Protein AF-A0A1Q3WXH6-F1 (afdb_monomer)

Radius of gyration: 23.11 Å; Cα contacts (8 Å, |Δi|>4): 604; chains: 1; bounding box: 80×74×43 Å

pLDDT: mean 87.56, std 15.82, range [33.16, 98.81]

Sequence (239 aa):
MRSYFTAIAFLLIPLFCQAQYIWHELPNAPHSHRHDDMFFLNPQKGWVTNPYYNYQNPNQFGQVWTTNDGGTTWTKIFDSSTTFIRCVGFTDTQHGWFGNLEGLPYTPDTNFLYETADGGHTWSPVTHYTGFKPSGICGISVVTDSVVYAYGRYDGPACFMKTTDQGNSWVSTDMNSYAHGLVDGWFFSKDTGIVVGNVGSPSKTLILSTYDGGDSWQVRHTGNVNYEGAGRSLSLPEM

Secondary structure (DSSP, 8-state):
-------------------PPPP---TTPPP-S---EEEESSSS-EEEEE---TTS-TT--EEEEEESSTTSS-EEEEEESS--EEEEEESSSS-EEEEEBTT-TT-----SEEEESSSSSS-EE---EEE---SB--EEEE-SSS-EEEE--TTS--EEEEESSTTSSEEEEE-TTT-SEEEEEEESSSS-EEEEEEETTTTEEEEEEESSTTSS-EEEEE-SSTT--------PPP-

Foldseek 3Di:
DDDDDDDDDDDDDDDDDDPDDDDDDLPAADDAPDWQEKDAPDQQWIKIWHFADPPPDQPGWTWIWIGRGNSNHIDTLDTGSQWGWAYKDAQDQFKIKTATAAPDVSRPDQAGMWMGRGNRNDIDGQDAEDDDDARHWNYKEDAHQFWIKTWGAQQDDTKIKITRGNSPHIYIDRPNVPANGWHEWYAPHQWWIKTWYWHDVLTWIWIWITRGNPPDIDTPDTGPDGPDGDYDDDDDPDD

Nearest PDB structures (foldseek):
  2ydt-assembly1_A  TM=5.384E-01  e=5.499E-04  Fusarium graminearum
  7nyq-assembly1_A  TM=7.383E-01  e=1.403E-02  Drosophila melanogaster
  3zw0-assembly1_A  TM=5.334E-01  e=1.393E+00  Burkholderia ambifaria AMMD
  7p2i-assembly1_A  TM=4.895E-01  e=3.213E+00  Ralstonia solanacearum
  7pr5-assembly1_C  TM=4.917E-01  e=4.632E+00  Ralstonia solanacearum

Mean predicted aligned error: 7.77 Å

Solvent-accessible surface area (backbone atoms only — not comparable to full-atom values): 13213 Å² total; per-residue (Å²): 137,87,85,82,85,84,83,82,80,84,83,84,77,84,83,81,82,78,85,73,87,78,90,72,86,58,92,48,54,82,91,60,99,52,70,60,30,70,36,65,82,47,85,32,37,34,37,40,28,24,38,39,62,68,88,85,42,96,86,46,37,12,30,35,31,37,21,74,60,55,48,64,47,66,45,78,50,43,80,32,79,35,39,33,38,30,22,47,38,51,57,54,81,32,36,35,36,36,19,15,41,30,82,45,83,81,21,82,36,72,56,25,38,34,33,23,76,66,50,37,74,50,76,46,70,70,77,59,61,45,77,49,84,62,55,10,21,38,24,54,38,66,66,46,70,30,34,37,38,38,20,8,21,73,85,38,65,13,26,44,34,37,24,74,58,61,65,74,39,36,45,25,42,74,32,61,92,78,21,47,6,21,28,25,57,52,58,86,46,87,29,32,32,39,40,25,23,26,33,74,87,73,35,13,21,31,33,36,36,26,76,62,53,68,80,50,79,41,85,75,46,70,52,91,48,74,73,43,81,61,73,85,75,94,68,82,77,88,126

Structure (mmCIF, N/CA/C/O backbone):
data_AF-A0A1Q3WXH6-F1
#
_entry.id   AF-A0A1Q3WXH6-F1
#
loop_
_atom_site.group_PDB
_atom_site.id
_atom_site.type_symbol
_atom_site.label_atom_id
_atom_site.label_alt_id
_atom_site.label_comp_id
_atom_site.label_asym_id
_atom_site.label_entity_id
_atom_site.label_seq_id
_atom_site.pdbx_PDB_ins_code
_atom_site.Cartn_x
_atom_site.Cartn_y
_atom_site.Cartn_z
_atom_site.occupancy
_atom_site.B_iso_or_equiv
_atom_site.auth_seq_id
_atom_site.auth_comp_id
_atom_site.auth_asym_id
_atom_site.auth_atom_id
_atom_site.pdbx_PDB_model_num
ATOM 1 N N . MET A 1 1 ? -62.124 59.000 -18.436 1.00 42.31 1 MET A N 1
ATOM 2 C CA . MET A 1 1 ? -61.430 58.243 -17.371 1.00 42.31 1 MET A CA 1
ATOM 3 C C . MET A 1 1 ? -60.428 57.307 -18.027 1.00 42.31 1 MET A C 1
ATOM 5 O O . MET A 1 1 ? -60.854 56.410 -18.737 1.00 42.31 1 MET A O 1
ATOM 9 N N . ARG A 1 2 ? -59.120 57.556 -17.886 1.00 36.66 2 ARG A N 1
ATOM 10 C CA . ARG A 1 2 ? -58.072 56.621 -18.330 1.00 36.66 2 ARG A CA 1
ATOM 11 C C . ARG A 1 2 ? -57.580 55.858 -17.101 1.00 36.66 2 ARG A C 1
ATOM 13 O O . ARG A 1 2 ? -57.127 56.485 -16.151 1.00 36.66 2 ARG A O 1
ATOM 20 N N . SER A 1 3 ? -57.752 54.541 -17.116 1.00 43.62 3 SER A N 1
ATOM 21 C CA . SER A 1 3 ? -57.253 53.609 -16.103 1.00 43.62 3 SER A CA 1
ATOM 22 C C . SER A 1 3 ? -55.844 53.169 -16.505 1.00 43.62 3 SER A C 1
ATOM 24 O O . SER A 1 3 ? -55.632 52.800 -17.660 1.00 43.62 3 SER A O 1
ATOM 26 N N . TYR A 1 4 ? -54.893 53.237 -15.574 1.00 45.94 4 TYR A N 1
ATOM 27 C CA . TYR A 1 4 ? -53.569 52.636 -15.717 1.00 45.94 4 TYR A CA 1
ATOM 28 C C . TYR A 1 4 ? -53.512 51.399 -14.819 1.00 45.94 4 TYR A C 1
ATOM 30 O O . TYR A 1 4 ? -53.765 51.494 -13.620 1.00 45.94 4 TYR A O 1
ATOM 38 N N . PHE A 1 5 ? -53.200 50.248 -15.411 1.00 48.22 5 PHE A N 1
ATOM 39 C CA . PHE A 1 5 ? -52.882 49.018 -14.691 1.00 48.22 5 PHE A CA 1
ATOM 40 C C . PHE A 1 5 ? -51.378 48.983 -14.421 1.00 48.22 5 PHE A C 1
ATOM 42 O O . PHE A 1 5 ? -50.580 48.974 -15.358 1.00 48.22 5 PHE A O 1
ATOM 49 N N . THR A 1 6 ? -50.989 48.945 -13.150 1.00 50.44 6 THR A N 1
ATOM 50 C CA . THR A 1 6 ? -49.599 48.725 -12.739 1.00 50.44 6 THR A CA 1
ATOM 51 C C . THR A 1 6 ? -49.394 47.226 -12.538 1.00 50.44 6 THR A C 1
ATOM 53 O O . THR A 1 6 ? -49.950 46.644 -11.609 1.00 50.44 6 THR A O 1
ATOM 56 N N . ALA A 1 7 ? -48.627 46.583 -13.416 1.00 50.25 7 ALA A N 1
ATOM 57 C CA . ALA A 1 7 ? -48.203 45.199 -13.227 1.00 50.25 7 ALA A CA 1
ATOM 58 C C . ALA A 1 7 ? -46.973 45.167 -12.305 1.00 50.25 7 ALA A C 1
ATOM 60 O O . ALA A 1 7 ? -45.962 45.803 -12.600 1.00 50.25 7 ALA A O 1
ATOM 61 N N . ILE A 1 8 ? -47.060 44.439 -11.191 1.00 53.16 8 ILE A N 1
ATOM 62 C CA . ILE A 1 8 ? -45.927 44.182 -10.294 1.00 53.16 8 ILE A CA 1
ATOM 63 C C . ILE A 1 8 ? -45.279 42.871 -10.739 1.00 53.16 8 ILE A C 1
ATOM 65 O O . ILE A 1 8 ? -45.893 41.809 -10.652 1.00 53.16 8 ILE A O 1
ATOM 69 N N . ALA A 1 9 ? -44.044 42.947 -11.233 1.00 52.59 9 ALA A N 1
ATOM 70 C CA . ALA A 1 9 ? -43.231 41.777 -11.536 1.00 52.59 9 ALA A CA 1
ATOM 71 C C . ALA A 1 9 ? -42.499 41.318 -10.264 1.00 52.59 9 ALA A C 1
ATOM 73 O O . ALA A 1 9 ? -41.720 42.077 -9.689 1.00 52.59 9 ALA A O 1
ATOM 74 N N . PHE A 1 10 ? -42.739 40.080 -9.829 1.00 52.47 10 PHE A N 1
ATOM 75 C CA . PHE A 1 10 ? -41.955 39.444 -8.770 1.00 52.47 10 PHE A CA 1
ATOM 76 C C . PHE A 1 10 ? -40.680 38.843 -9.369 1.00 52.47 10 PHE A C 1
ATOM 78 O O . PHE A 1 10 ? -40.735 37.911 -10.169 1.00 52.47 10 PHE A O 1
ATOM 85 N N . LEU A 1 11 ? -39.529 39.386 -8.975 1.00 50.91 11 LEU A N 1
ATOM 86 C CA . LEU A 1 11 ? -38.212 38.832 -9.276 1.00 50.91 11 LEU A CA 1
ATOM 87 C C . LEU A 1 11 ? -37.918 37.695 -8.285 1.00 50.91 11 LEU A C 1
ATOM 89 O O . LEU A 1 11 ? -37.695 37.940 -7.101 1.00 50.91 11 LEU A O 1
ATOM 93 N N . LEU A 1 12 ? -37.934 36.451 -8.766 1.00 57.75 12 LEU A N 1
ATOM 94 C CA . LEU A 1 12 ? -37.432 35.292 -8.026 1.00 57.75 12 LEU A CA 1
ATOM 95 C C . LEU A 1 12 ? -35.903 35.269 -8.133 1.00 57.75 12 LEU A C 1
ATOM 97 O O . LEU A 1 12 ? -35.361 35.036 -9.212 1.00 57.75 12 LEU A O 1
ATOM 101 N N . ILE A 1 13 ? -35.214 35.519 -7.020 1.00 61.34 13 ILE A N 1
ATOM 102 C CA . ILE A 1 13 ? -33.762 35.339 -6.914 1.00 61.34 13 ILE A CA 1
ATOM 103 C C . ILE A 1 13 ? -33.517 33.892 -6.462 1.00 61.34 13 ILE A C 1
ATOM 105 O O . ILE A 1 13 ? -33.945 33.537 -5.361 1.00 61.34 13 ILE A O 1
ATOM 109 N N . PRO A 1 14 ? -32.858 33.036 -7.263 1.00 60.12 14 PRO A N 1
ATOM 110 C CA . PRO A 1 14 ? -32.483 31.705 -6.809 1.00 60.12 14 PRO A CA 1
ATOM 111 C C . PRO A 1 14 ? -31.393 31.824 -5.737 1.00 60.12 14 PRO A C 1
ATOM 113 O O . PRO A 1 14 ? -30.301 32.334 -5.991 1.00 60.12 14 PRO A O 1
ATOM 116 N N . LEU A 1 15 ? -31.696 31.362 -4.524 1.00 59.62 15 LEU A N 1
ATOM 117 C CA . LEU A 1 15 ? -30.706 31.179 -3.466 1.00 59.62 15 LEU A CA 1
ATOM 118 C C . LEU A 1 15 ? -29.891 29.924 -3.787 1.00 59.62 15 LEU A C 1
ATOM 120 O O . LEU A 1 15 ? -30.351 28.804 -3.579 1.00 59.62 15 LEU A O 1
ATOM 124 N N . PHE A 1 16 ? -28.677 30.113 -4.294 1.00 62.41 16 PHE A N 1
ATOM 125 C CA . PHE A 1 16 ? -27.688 29.044 -4.348 1.00 62.41 16 PHE A CA 1
ATOM 126 C C . PHE A 1 16 ? -27.092 28.873 -2.947 1.00 62.41 16 PHE A C 1
ATOM 128 O O . PHE A 1 16 ? -26.318 29.709 -2.487 1.00 62.41 16 PHE A O 1
ATOM 135 N N . CYS A 1 17 ? -27.473 27.804 -2.248 1.00 58.56 17 CYS A N 1
ATOM 136 C CA . CYS A 1 17 ? -26.749 27.358 -1.063 1.00 58.56 17 CYS A CA 1
ATOM 137 C C . CYS A 1 17 ? -25.520 26.576 -1.540 1.00 58.56 17 CYS A C 1
ATOM 139 O O . CYS A 1 17 ? -25.656 25.454 -2.022 1.00 58.56 17 CYS A O 1
ATOM 141 N N . GLN A 1 18 ? -24.327 27.166 -1.450 1.00 62.03 18 GLN A N 1
ATOM 142 C CA . GLN A 1 18 ? -23.097 26.379 -1.478 1.00 62.03 18 GLN A CA 1
ATOM 143 C C . GLN A 1 18 ? -22.869 25.840 -0.067 1.00 62.03 18 GLN A C 1
ATOM 145 O O . GLN A 1 18 ? -22.610 26.610 0.858 1.00 62.03 18 GLN A O 1
ATOM 150 N N . ALA A 1 19 ? -22.969 24.523 0.107 1.00 62.28 19 ALA A N 1
ATOM 151 C CA . ALA A 1 19 ? -22.454 23.878 1.304 1.00 62.28 19 ALA A CA 1
ATOM 152 C C . ALA A 1 19 ? -20.925 24.002 1.271 1.00 62.28 19 ALA A C 1
ATOM 154 O O . ALA A 1 19 ? -20.251 23.309 0.513 1.00 62.28 19 ALA A O 1
ATOM 155 N N . GLN A 1 20 ? -20.374 24.937 2.040 1.00 65.12 20 GLN A N 1
ATOM 156 C CA . GLN A 1 20 ? -18.934 25.014 2.235 1.00 65.12 20 GLN A CA 1
ATOM 157 C C . GLN A 1 20 ? -18.544 23.970 3.281 1.00 65.12 20 GLN A C 1
ATOM 159 O O . GLN A 1 20 ? -19.066 23.983 4.396 1.00 65.12 20 GLN A O 1
ATOM 164 N N . TYR A 1 21 ? -17.635 23.064 2.926 1.00 76.94 21 TYR A N 1
ATOM 165 C CA . TYR A 1 21 ? -17.076 22.118 3.884 1.00 76.94 21 TYR A CA 1
ATOM 166 C C . TYR A 1 21 ? -16.365 22.884 5.002 1.00 76.94 21 TYR A C 1
ATOM 168 O O . TYR A 1 21 ? -15.499 23.725 4.743 1.00 76.94 21 TYR A O 1
ATOM 176 N N . ILE A 1 22 ? -16.749 22.603 6.245 1.00 82.81 22 ILE A N 1
ATOM 177 C CA . ILE A 1 22 ? -16.068 23.122 7.426 1.00 82.81 22 ILE A CA 1
ATOM 178 C C . ILE A 1 22 ? -15.110 22.035 7.892 1.00 82.81 22 ILE A C 1
ATOM 180 O O . ILE A 1 22 ? -15.522 20.923 8.219 1.00 82.81 22 ILE A O 1
ATOM 184 N N . TRP A 1 23 ? -13.822 22.361 7.896 1.00 85.19 23 TRP A N 1
ATOM 185 C CA . TRP A 1 23 ? -12.807 21.493 8.469 1.00 85.19 23 TRP A CA 1
ATOM 186 C C . TRP A 1 23 ? -12.864 21.588 9.990 1.00 85.19 23 TRP A C 1
ATOM 188 O O . TRP A 1 23 ? -12.787 22.680 10.555 1.00 85.19 23 TRP A O 1
ATOM 198 N N . HIS A 1 24 ? -12.984 20.434 10.637 1.00 82.00 24 HIS A N 1
ATOM 199 C CA . HIS A 1 24 ? -12.920 20.305 12.083 1.00 82.00 24 HIS A CA 1
ATOM 200 C C . HIS A 1 24 ? -11.715 19.448 12.451 1.00 82.00 24 HIS A C 1
ATOM 202 O O . HIS A 1 24 ? -11.511 18.376 11.881 1.00 82.00 24 HIS A O 1
ATOM 208 N N . GLU A 1 25 ? -10.920 19.924 13.405 1.00 83.62 25 GLU A N 1
ATOM 209 C CA . GLU A 1 25 ? -9.902 19.094 14.037 1.00 83.62 25 GLU A CA 1
ATOM 210 C C . GLU A 1 25 ? -10.589 17.966 14.817 1.00 83.62 25 GLU A C 1
ATOM 212 O O . GLU A 1 25 ? -11.579 18.202 15.512 1.00 83.62 25 GLU A O 1
ATOM 217 N N . LEU A 1 26 ? -10.072 16.742 14.697 1.00 82.44 26 LEU A N 1
ATOM 218 C CA . LEU A 1 26 ? -10.503 15.616 15.519 1.00 82.44 26 LEU A CA 1
ATOM 219 C C . LEU A 1 26 ? -9.707 15.662 16.833 1.00 82.44 26 LEU A C 1
ATOM 221 O O . LEU A 1 26 ? -8.531 15.298 16.831 1.00 82.44 26 LEU A O 1
ATOM 225 N N . PRO A 1 27 ? -10.306 16.093 17.959 1.00 77.94 27 PRO A N 1
ATOM 226 C CA . PRO A 1 27 ? -9.554 16.460 19.163 1.00 77.94 27 PRO A CA 1
ATOM 227 C C . PRO A 1 27 ? -8.841 15.280 19.839 1.00 77.94 27 PRO A C 1
ATOM 229 O O . PRO A 1 27 ? -7.945 15.491 20.648 1.00 77.94 27 PRO A O 1
ATOM 232 N N . ASN A 1 28 ? -9.232 14.044 19.511 1.00 87.75 28 ASN A N 1
ATOM 233 C CA . ASN A 1 28 ? -8.671 12.817 20.080 1.00 87.75 28 ASN A CA 1
ATOM 234 C C . ASN A 1 28 ? -7.861 12.004 19.056 1.00 87.75 28 ASN A C 1
ATOM 236 O O . ASN A 1 28 ? -7.676 10.800 19.248 1.00 87.75 28 ASN A O 1
ATOM 240 N N . ALA A 1 29 ? -7.430 12.614 17.947 1.00 87.44 29 ALA A N 1
ATOM 241 C CA . ALA A 1 29 ? -6.552 11.942 16.994 1.00 87.44 29 ALA A CA 1
ATOM 242 C C . ALA A 1 29 ? -5.257 11.470 17.692 1.00 87.44 29 ALA A C 1
ATOM 244 O O . ALA A 1 29 ? -4.764 12.154 18.596 1.00 87.44 29 ALA A O 1
ATOM 245 N N . PRO A 1 30 ? -4.683 10.314 17.302 1.00 89.44 30 PRO A N 1
ATOM 246 C CA . PRO A 1 30 ? -3.446 9.828 17.897 1.00 89.44 30 PRO A CA 1
ATOM 247 C C . PRO A 1 30 ? -2.336 10.876 17.826 1.00 89.44 30 PRO A C 1
ATOM 249 O O . PRO A 1 30 ? -2.064 11.427 16.766 1.00 89.44 30 PRO A O 1
ATOM 252 N N . HIS A 1 31 ? -1.641 11.131 18.932 1.00 85.44 31 HIS A N 1
ATOM 253 C CA . HIS A 1 31 ? -0.526 12.073 18.907 1.00 85.44 31 HIS A CA 1
ATOM 254 C C . HIS A 1 31 ? 0.675 11.475 18.169 1.00 85.44 31 HIS A C 1
ATOM 256 O O . HIS A 1 31 ? 1.226 10.452 18.576 1.00 85.44 31 HIS A O 1
ATOM 262 N N . SER A 1 32 ? 1.109 12.146 17.107 1.00 83.62 32 SER A N 1
ATOM 263 C CA . SER A 1 32 ? 2.309 11.809 16.348 1.00 83.62 32 SER A CA 1
ATOM 264 C C . SER A 1 32 ? 2.928 13.067 15.749 1.00 83.62 32 SER A C 1
ATOM 266 O O . SER A 1 32 ? 2.250 14.072 15.558 1.00 83.62 32 SER A O 1
ATOM 268 N N . HIS A 1 33 ? 4.220 13.011 15.418 1.00 81.06 33 HIS A N 1
ATOM 269 C CA . HIS A 1 33 ? 4.857 14.065 14.624 1.00 81.06 33 HIS A CA 1
ATOM 270 C C . HIS A 1 33 ? 4.273 14.132 13.203 1.00 81.06 33 HIS A C 1
ATOM 272 O O . HIS A 1 33 ? 4.229 15.198 12.594 1.00 81.06 33 HIS A O 1
ATOM 278 N N . ARG A 1 34 ? 3.844 12.985 12.664 1.00 86.06 34 ARG A N 1
ATOM 279 C CA . ARG A 1 34 ? 3.125 12.889 11.391 1.00 86.06 34 ARG A CA 1
ATOM 280 C C . ARG A 1 34 ? 2.284 11.615 11.323 1.00 86.06 34 ARG A C 1
ATOM 282 O O . ARG A 1 34 ? 2.596 10.632 11.997 1.00 86.06 34 ARG A O 1
ATOM 289 N N . HIS A 1 35 ? 1.272 11.637 10.470 1.00 90.12 35 HIS A N 1
ATOM 290 C CA . HIS A 1 35 ? 0.528 10.458 10.039 1.00 90.12 35 HIS A CA 1
ATOM 291 C C . HIS A 1 35 ? 0.911 10.170 8.590 1.00 90.12 35 HIS A C 1
ATOM 293 O O . HIS A 1 35 ? 0.849 11.089 7.773 1.00 90.12 35 HIS A O 1
ATOM 299 N N . ASP A 1 36 ? 1.346 8.946 8.289 1.00 90.12 36 ASP A N 1
ATOM 300 C CA . ASP A 1 36 ? 1.806 8.605 6.932 1.00 90.12 36 ASP A C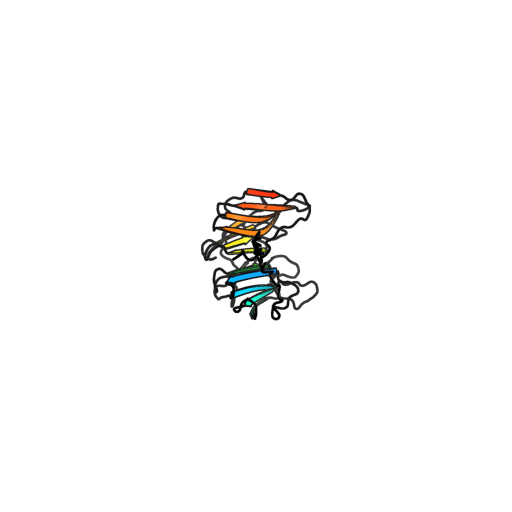A 1
ATOM 301 C C . ASP A 1 36 ? 0.665 8.130 6.037 1.00 90.12 36 ASP A C 1
ATOM 303 O O . ASP A 1 36 ? 0.690 8.405 4.840 1.00 90.12 36 ASP A O 1
ATOM 307 N N . ASP A 1 37 ? -0.344 7.475 6.611 1.00 93.44 37 ASP A N 1
ATOM 308 C CA . ASP A 1 37 ? -1.505 7.010 5.861 1.00 93.44 37 ASP A CA 1
ATOM 309 C C . ASP A 1 37 ? -2.741 6.850 6.751 1.00 93.44 37 ASP A C 1
ATOM 311 O O . ASP A 1 37 ? -2.639 6.679 7.973 1.00 93.44 37 ASP A O 1
ATOM 315 N N . MET A 1 38 ? -3.913 6.866 6.120 1.00 93.75 38 MET A N 1
ATOM 316 C CA . MET A 1 38 ? -5.182 6.517 6.742 1.00 93.75 38 MET A CA 1
ATOM 317 C C . MET A 1 38 ? -6.083 5.755 5.773 1.00 93.75 38 MET A C 1
ATOM 319 O O . MET A 1 38 ? -6.151 6.048 4.581 1.00 93.75 38 MET A O 1
ATOM 323 N N . PHE A 1 39 ? -6.853 4.822 6.318 1.00 94.44 39 PHE A N 1
ATOM 324 C CA . PHE A 1 39 ? -7.793 4.011 5.560 1.00 94.44 39 PHE A CA 1
ATOM 325 C C . PHE A 1 39 ? -9.128 3.937 6.291 1.00 94.44 39 PHE A C 1
ATOM 327 O O . PHE A 1 39 ? -9.161 3.646 7.483 1.00 94.44 39 PHE A O 1
ATOM 334 N N . PHE A 1 40 ? -10.233 4.160 5.585 1.00 95.06 40 PHE A N 1
ATOM 335 C CA . PHE A 1 40 ? -11.579 3.953 6.115 1.00 95.06 40 PHE A CA 1
ATOM 336 C C . PHE A 1 40 ? -12.293 2.892 5.281 1.00 95.06 40 PHE A C 1
ATOM 338 O O . PHE A 1 40 ? -12.427 3.040 4.069 1.00 95.06 40 PHE A O 1
ATOM 345 N N . LEU A 1 41 ? -12.768 1.839 5.949 1.00 94.81 41 LEU A N 1
ATOM 346 C CA . LEU A 1 41 ? -13.592 0.793 5.333 1.00 94.81 41 LEU A CA 1
ATOM 347 C C . LEU A 1 41 ? -15.028 1.291 5.115 1.00 94.81 41 LEU A C 1
ATOM 349 O O . LEU A 1 41 ? -15.713 0.894 4.179 1.00 94.81 41 LEU A O 1
ATOM 353 N N . ASN A 1 42 ? -15.489 2.156 6.014 1.00 94.62 42 ASN A N 1
ATOM 354 C CA . ASN A 1 42 ? -16.771 2.848 5.960 1.00 94.62 42 ASN A CA 1
ATOM 355 C C . ASN A 1 42 ? -16.669 4.140 6.799 1.00 94.62 42 ASN A C 1
ATOM 357 O O . ASN A 1 42 ? -15.643 4.347 7.447 1.00 94.62 42 ASN A O 1
ATOM 361 N N . PRO A 1 43 ? -17.698 5.008 6.840 1.00 95.31 43 PRO A N 1
ATOM 362 C CA . PRO A 1 43 ? -17.603 6.286 7.551 1.00 95.31 43 PRO A CA 1
ATOM 363 C C . PRO A 1 43 ? -17.343 6.189 9.067 1.00 95.31 43 PRO A C 1
ATOM 365 O O . PRO A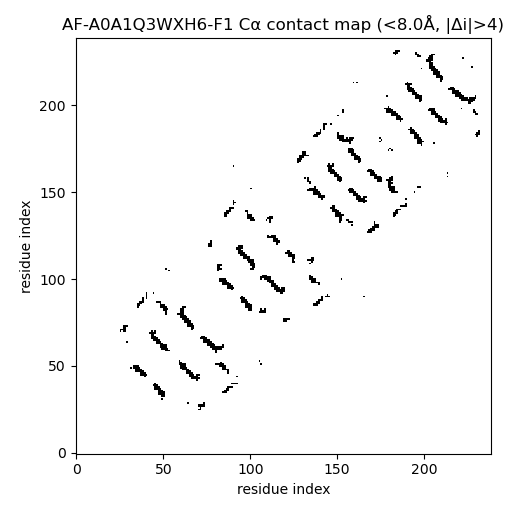 1 43 ? -17.030 7.201 9.686 1.00 95.31 43 PRO A O 1
ATOM 368 N N . GLN A 1 44 ? -17.481 5.009 9.683 1.00 95.75 44 GLN A N 1
ATOM 369 C CA . GLN A 1 44 ? -17.273 4.792 11.118 1.00 95.75 44 GLN A CA 1
ATOM 370 C C . GLN A 1 44 ? -15.976 4.035 11.425 1.00 95.75 44 GLN A C 1
ATOM 372 O O . GLN A 1 44 ? -15.311 4.345 12.413 1.00 95.75 44 GLN A O 1
ATOM 377 N N . LYS A 1 45 ? -15.618 3.044 10.602 1.00 96.38 45 LYS A N 1
ATOM 378 C CA . LYS A 1 45 ? -14.473 2.153 10.807 1.00 96.38 45 LYS A CA 1
ATOM 379 C C . LYS A 1 45 ? -13.273 2.609 9.985 1.00 96.38 45 LYS A C 1
ATOM 381 O O . LYS A 1 45 ? -13.306 2.546 8.754 1.00 96.38 45 LYS A O 1
ATOM 386 N N . GLY A 1 46 ? -12.197 2.979 10.671 1.00 95.50 46 GLY A N 1
ATOM 387 C CA . GLY A 1 46 ? -10.965 3.416 10.023 1.00 95.50 46 GLY A CA 1
ATOM 388 C C . GLY A 1 46 ? -9.697 3.098 10.801 1.00 95.50 46 GLY A C 1
ATOM 389 O O . GLY A 1 46 ? -9.740 2.629 11.943 1.00 95.50 46 GLY A O 1
ATOM 390 N N . TRP A 1 47 ? -8.567 3.360 10.155 1.00 95.62 47 TRP A N 1
ATOM 391 C CA . TRP A 1 47 ? -7.217 3.172 10.660 1.00 95.62 47 TRP A CA 1
ATOM 392 C C . TRP A 1 47 ? -6.318 4.335 10.251 1.00 95.62 47 TRP A C 1
ATOM 394 O O . TRP A 1 47 ? -6.497 4.919 9.185 1.00 95.62 47 TRP A O 1
ATOM 404 N N . VAL A 1 48 ? -5.339 4.645 11.096 1.00 95.06 48 VAL A N 1
ATOM 405 C CA . VAL A 1 48 ? -4.295 5.652 10.861 1.00 95.06 48 VAL A CA 1
ATOM 406 C C . VAL A 1 48 ? -2.950 5.052 11.246 1.00 95.06 48 VAL A C 1
ATOM 408 O O . VAL A 1 48 ? -2.852 4.335 12.249 1.00 95.06 48 VAL A O 1
ATOM 411 N N . THR A 1 49 ? -1.914 5.358 10.469 1.00 94.38 49 THR A N 1
ATOM 412 C CA . THR A 1 49 ? -0.542 4.935 10.755 1.00 94.38 49 THR A CA 1
ATOM 413 C C . THR A 1 49 ? 0.335 6.099 11.190 1.00 94.38 49 THR A C 1
ATOM 415 O O . THR A 1 49 ? 0.274 7.202 10.641 1.00 94.38 49 THR A O 1
ATOM 418 N N . ASN A 1 50 ? 1.191 5.828 12.172 1.00 91.75 50 ASN A N 1
ATOM 419 C CA . ASN A 1 50 ? 2.242 6.735 12.609 1.00 91.75 50 ASN A CA 1
ATOM 420 C C . ASN A 1 50 ? 3.576 6.036 12.340 1.00 91.75 50 ASN A C 1
ATOM 422 O O . ASN A 1 50 ? 3.796 4.950 12.882 1.00 91.75 50 ASN A O 1
ATOM 426 N N . PRO A 1 51 ? 4.470 6.607 11.525 1.00 86.00 51 PRO A N 1
ATOM 427 C CA . PRO A 1 51 ? 5.768 6.004 11.297 1.00 86.00 51 PRO A CA 1
ATOM 428 C C . PRO A 1 51 ? 6.672 6.179 12.513 1.00 86.00 51 PRO A C 1
ATOM 430 O O . PRO A 1 51 ? 6.602 7.163 13.254 1.00 86.00 51 PRO A O 1
ATOM 433 N N . TYR A 1 52 ? 7.613 5.254 12.634 1.00 76.19 52 TYR A N 1
ATOM 434 C CA . TYR A 1 52 ? 8.810 5.455 13.429 1.00 76.19 52 TYR A CA 1
ATOM 435 C C . TYR A 1 52 ? 9.648 6.601 12.840 1.00 76.19 52 TYR A C 1
ATOM 437 O O . TYR A 1 52 ? 9.951 6.580 11.654 1.00 76.19 52 TYR A O 1
ATOM 445 N N . TYR A 1 53 ? 10.067 7.594 13.629 1.00 68.44 53 TYR A N 1
ATOM 446 C CA . TYR A 1 53 ? 11.009 8.612 13.144 1.00 68.44 53 TYR A CA 1
ATOM 447 C C . TYR A 1 53 ? 12.050 8.983 14.201 1.00 68.44 53 TYR A C 1
ATOM 449 O O . TYR A 1 53 ? 11.994 10.023 14.856 1.00 68.44 53 TYR A O 1
ATOM 457 N N . ASN A 1 54 ? 13.063 8.137 14.366 1.00 61.84 54 ASN A N 1
ATOM 458 C CA . ASN A 1 54 ? 14.161 8.454 15.269 1.00 61.84 54 ASN A CA 1
ATOM 459 C C . ASN A 1 54 ? 15.324 9.133 14.543 1.00 61.84 54 ASN A C 1
ATOM 461 O O . ASN A 1 54 ? 16.227 8.478 14.035 1.00 61.84 54 ASN A O 1
ATOM 465 N N . TYR A 1 55 ? 15.335 10.463 14.578 1.00 55.03 55 TYR A N 1
ATOM 466 C CA . TYR A 1 55 ? 16.602 11.203 14.566 1.00 55.03 55 TYR A CA 1
ATOM 467 C C . TYR A 1 55 ? 16.887 11.913 15.896 1.00 55.03 55 TYR A C 1
ATOM 469 O O . TYR A 1 55 ? 18.028 12.291 16.149 1.00 55.03 55 TYR A O 1
ATOM 477 N N . GLN A 1 56 ? 15.868 12.130 16.738 1.00 53.38 56 GLN A N 1
ATOM 478 C CA . GLN A 1 56 ? 15.971 12.975 17.939 1.00 53.38 56 GLN A CA 1
ATOM 479 C C . GLN A 1 56 ? 15.056 12.535 19.098 1.00 53.38 56 GLN A C 1
ATOM 481 O O . GLN A 1 56 ? 15.109 13.140 20.167 1.00 53.38 56 GLN A O 1
ATOM 486 N N . ASN A 1 57 ? 14.208 11.513 18.916 1.00 61.88 57 ASN A N 1
ATOM 487 C CA . ASN A 1 57 ? 13.249 11.087 19.936 1.00 61.88 57 ASN A CA 1
ATOM 488 C C . ASN A 1 57 ? 13.222 9.552 20.066 1.00 61.88 57 ASN A C 1
ATOM 490 O O . ASN A 1 57 ? 12.618 8.883 19.226 1.00 61.88 57 ASN A O 1
ATOM 494 N N . PRO A 1 58 ? 13.830 8.984 21.123 1.00 59.44 58 PRO A N 1
ATOM 495 C CA . PRO A 1 58 ? 13.882 7.538 21.338 1.00 59.44 58 PRO A CA 1
ATOM 496 C C . PRO A 1 58 ? 12.523 6.910 21.700 1.00 59.44 58 PRO A C 1
ATOM 498 O O . PRO A 1 58 ? 12.446 5.694 21.832 1.00 59.44 58 PRO A O 1
ATOM 501 N N . ASN A 1 59 ? 11.462 7.713 21.856 1.00 61.56 59 ASN A N 1
ATOM 502 C CA . ASN A 1 59 ? 10.125 7.259 22.250 1.00 61.56 59 ASN A CA 1
ATOM 503 C C . ASN A 1 59 ? 9.111 7.255 21.091 1.00 61.56 59 ASN A C 1
ATOM 505 O O . ASN A 1 59 ? 7.906 7.241 21.341 1.00 61.56 59 ASN A O 1
ATOM 509 N N . GLN A 1 60 ? 9.562 7.326 19.836 1.00 69.62 60 GLN A N 1
ATOM 510 C CA . GLN A 1 60 ? 8.680 7.161 18.679 1.00 69.62 60 GLN A CA 1
ATOM 511 C C . GLN A 1 60 ? 8.712 5.718 18.191 1.00 69.62 60 GLN A C 1
ATOM 513 O O . GLN A 1 60 ? 9.770 5.104 18.112 1.00 69.62 60 GLN A O 1
ATOM 518 N N . PHE A 1 61 ? 7.534 5.198 17.875 1.00 80.31 61 PHE A N 1
ATOM 519 C CA . PHE A 1 61 ? 7.282 3.814 17.501 1.00 80.31 61 PHE A CA 1
ATOM 520 C C . PHE A 1 61 ? 6.443 3.820 16.219 1.00 80.31 61 PHE A C 1
ATOM 522 O O . PHE A 1 61 ? 5.626 4.724 16.027 1.00 80.31 61 PHE A O 1
ATOM 529 N N . GLY A 1 62 ? 6.624 2.821 15.359 1.00 91.06 62 GLY A N 1
ATOM 530 C CA . GLY A 1 62 ? 5.669 2.524 14.300 1.00 91.06 62 GLY A CA 1
ATOM 531 C C . GLY A 1 62 ? 4.362 2.060 14.922 1.00 91.06 62 GLY A C 1
ATOM 532 O O . GLY A 1 62 ? 4.352 1.080 15.668 1.00 91.06 62 GLY A O 1
ATOM 533 N N . GLN A 1 63 ? 3.270 2.769 14.647 1.00 94.06 63 GLN A N 1
ATOM 534 C CA . GLN A 1 63 ? 1.972 2.502 15.258 1.00 94.06 63 GLN A CA 1
ATOM 535 C C . GLN A 1 63 ? 0.863 2.405 14.225 1.00 94.06 63 GLN A C 1
ATOM 537 O O . GLN A 1 63 ? 0.820 3.178 13.267 1.00 94.06 63 GLN A O 1
ATOM 542 N N . VAL A 1 64 ? -0.085 1.513 14.499 1.00 96.12 64 VAL A N 1
ATOM 543 C CA . VAL A 1 64 ? -1.391 1.481 13.838 1.00 96.12 64 VAL A CA 1
ATOM 544 C C . VAL A 1 64 ? -2.454 1.750 14.893 1.00 96.12 64 VAL A C 1
ATOM 546 O O . VAL A 1 64 ? -2.463 1.136 15.964 1.00 96.12 64 VAL A O 1
ATOM 549 N N . TRP A 1 65 ? -3.355 2.672 14.583 1.00 96.12 65 TRP A N 1
ATOM 550 C CA . TRP A 1 65 ? -4.507 3.024 15.403 1.00 96.12 65 TRP A CA 1
ATOM 551 C C . TRP A 1 65 ? -5.787 2.739 14.628 1.00 96.12 65 TRP A C 1
ATOM 553 O O . TRP A 1 65 ? -5.797 2.873 13.410 1.00 96.12 65 TRP A O 1
ATOM 563 N N . THR A 1 66 ? -6.868 2.379 15.319 1.00 96.81 66 THR A N 1
ATOM 564 C CA . THR A 1 66 ? -8.195 2.172 14.723 1.00 96.81 66 THR A CA 1
ATOM 565 C C . THR A 1 66 ? -9.274 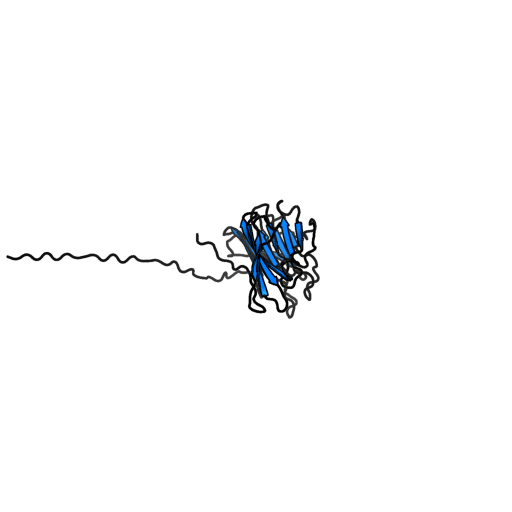2.971 15.442 1.00 96.81 66 THR A C 1
ATOM 567 O O . THR A 1 66 ? -9.184 3.209 16.646 1.00 96.81 66 THR A O 1
ATOM 570 N N . THR A 1 67 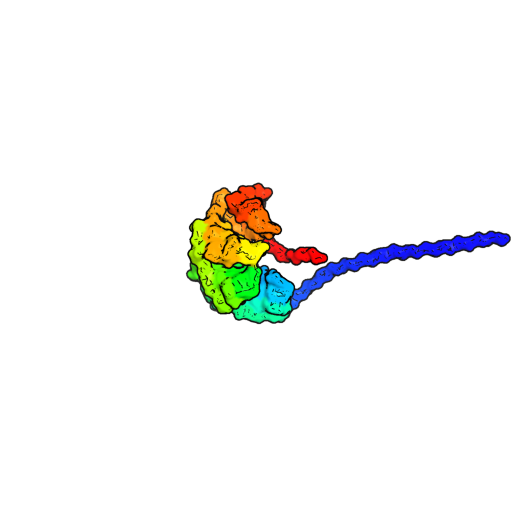? -10.312 3.346 14.705 1.00 96.25 67 THR A N 1
ATOM 571 C CA . THR A 1 67 ? -11.541 3.966 15.206 1.00 96.25 67 THR A CA 1
ATOM 572 C C . THR A 1 67 ? -12.752 3.137 14.782 1.00 96.25 67 THR A C 1
ATOM 574 O O . THR A 1 67 ? -12.715 2.485 13.740 1.00 96.25 67 THR A O 1
ATOM 577 N N . ASN A 1 68 ? -13.819 3.156 15.585 1.00 96.69 68 ASN A N 1
ATOM 578 C CA . ASN A 1 68 ? -15.130 2.586 15.239 1.00 96.69 68 ASN A CA 1
ATOM 579 C C . ASN A 1 68 ? -16.251 3.648 15.256 1.00 96.69 68 ASN A C 1
ATOM 581 O O . ASN A 1 68 ? -17.427 3.297 15.196 1.00 96.69 68 ASN A O 1
ATOM 585 N N . ASP A 1 69 ? -15.905 4.930 15.387 1.00 95.88 69 ASP A N 1
ATOM 586 C CA . ASP A 1 69 ? -16.839 6.044 15.582 1.00 95.88 69 ASP A CA 1
ATOM 587 C C . ASP A 1 69 ? -16.489 7.270 14.716 1.00 95.88 69 ASP A C 1
ATOM 589 O O . ASP A 1 69 ? -16.723 8.420 15.099 1.00 95.88 69 ASP A O 1
ATOM 593 N N . GLY A 1 70 ? -15.915 7.019 13.535 1.00 93.38 70 GLY A N 1
ATOM 594 C CA . GLY A 1 70 ? -15.608 8.057 12.547 1.00 93.38 70 GLY A CA 1
ATOM 595 C C . GLY A 1 70 ? -14.429 8.948 12.937 1.00 93.38 70 GLY A C 1
ATOM 596 O O . GLY A 1 70 ? -14.310 10.066 12.444 1.00 93.38 70 GLY A O 1
ATOM 597 N N . GLY A 1 71 ? -13.562 8.468 13.831 1.00 94.12 71 GLY A N 1
ATOM 598 C CA . GLY A 1 71 ? -12.388 9.191 14.311 1.00 94.12 71 GLY A CA 1
ATOM 599 C C . GLY A 1 71 ? -12.631 10.037 15.561 1.00 94.12 71 GLY A C 1
ATOM 600 O O . GLY A 1 71 ? -11.760 10.831 15.921 1.00 94.12 71 GLY A O 1
ATOM 601 N N . THR A 1 72 ? -13.771 9.859 16.239 1.00 93.25 72 THR A N 1
ATOM 602 C CA . THR A 1 72 ? -14.059 10.518 17.525 1.00 93.25 72 THR A CA 1
ATOM 603 C C . THR A 1 72 ? -13.177 9.954 18.640 1.00 93.25 72 THR A C 1
ATOM 605 O O . THR A 1 72 ? -12.692 10.708 19.486 1.00 93.25 72 THR A O 1
ATOM 608 N N . THR A 1 73 ? -12.933 8.642 18.629 1.00 95.38 73 THR A N 1
ATOM 609 C CA . THR A 1 73 ? -12.001 7.942 19.517 1.00 95.38 73 THR A CA 1
ATOM 610 C C . THR A 1 73 ? -11.117 6.970 18.737 1.00 95.38 73 THR A C 1
ATOM 612 O O . THR A 1 73 ? -11.502 6.435 17.693 1.00 95.38 73 THR A O 1
ATOM 615 N N . TRP A 1 74 ? -9.907 6.746 19.256 1.00 95.88 74 TRP A N 1
ATOM 616 C CA . TRP A 1 74 ? -8.886 5.911 18.625 1.00 95.88 74 TRP A CA 1
ATOM 617 C C . TRP A 1 74 ? -8.275 4.935 19.627 1.00 95.88 74 TRP A C 1
ATOM 619 O O . TRP A 1 74 ? -7.969 5.293 20.763 1.00 95.88 74 TRP A O 1
ATOM 629 N N . THR A 1 75 ? -8.062 3.698 19.188 1.00 95.88 75 THR A N 1
ATOM 630 C CA . THR A 1 75 ? -7.400 2.633 19.952 1.00 95.88 75 THR A CA 1
ATOM 631 C C . THR A 1 75 ? -6.140 2.198 19.221 1.00 95.88 75 THR A C 1
ATOM 633 O O . THR A 1 75 ? -6.188 1.912 18.026 1.00 95.88 75 THR A O 1
ATOM 636 N N . LYS A 1 76 ? -5.007 2.140 19.925 1.00 95.44 76 LYS A N 1
ATOM 637 C CA . LYS A 1 76 ? -3.754 1.626 19.366 1.00 95.44 76 LYS A CA 1
ATOM 638 C C . LYS A 1 76 ? -3.822 0.103 19.284 1.00 95.44 76 LYS A C 1
ATOM 640 O O . LYS A 1 76 ? -4.101 -0.535 20.295 1.00 95.44 76 LYS A O 1
ATOM 645 N N . ILE A 1 77 ? -3.549 -0.456 18.109 1.00 96.00 77 ILE A N 1
ATOM 646 C CA . ILE A 1 77 ? -3.595 -1.908 17.855 1.00 96.00 77 ILE A CA 1
ATOM 647 C C . ILE A 1 77 ? -2.230 -2.488 17.466 1.00 96.00 77 ILE A C 1
ATOM 649 O O . ILE A 1 77 ? -2.032 -3.694 17.516 1.00 96.00 77 ILE A O 1
ATOM 653 N N . PHE A 1 78 ? -1.260 -1.635 17.138 1.00 95.44 78 PHE A N 1
ATOM 654 C CA . PHE A 1 78 ? 0.125 -2.032 16.899 1.00 95.44 78 PHE A CA 1
ATOM 655 C C . PHE A 1 78 ? 1.078 -0.953 17.420 1.00 95.44 78 PHE A C 1
ATOM 657 O O . PHE A 1 78 ? 0.782 0.239 17.301 1.00 95.44 78 PHE A O 1
ATOM 664 N N . ASP A 1 79 ? 2.203 -1.371 18.003 1.00 93.12 79 ASP A N 1
ATOM 665 C CA . ASP A 1 79 ? 3.235 -0.494 18.565 1.00 93.12 79 ASP A CA 1
ATOM 666 C C . ASP A 1 79 ? 4.600 -1.195 18.486 1.00 93.12 79 ASP A C 1
ATOM 668 O O . ASP A 1 79 ? 4.807 -2.227 19.127 1.00 93.12 79 ASP A O 1
ATOM 672 N N . SER A 1 80 ? 5.526 -0.672 17.682 1.00 91.12 80 SER A N 1
ATOM 673 C CA . SER A 1 80 ? 6.839 -1.287 17.447 1.00 91.12 80 SER A CA 1
ATOM 674 C C . SER A 1 80 ? 7.955 -0.250 17.423 1.00 91.12 80 SER A C 1
ATOM 676 O O . SER A 1 80 ? 7.875 0.754 16.720 1.00 91.12 80 SER A O 1
ATOM 678 N N . SER A 1 81 ? 9.042 -0.499 18.157 1.00 87.31 81 SER A N 1
ATOM 679 C CA . SER A 1 81 ? 10.211 0.396 18.189 1.00 87.31 81 SER A CA 1
ATOM 680 C C . SER A 1 81 ? 11.139 0.210 16.992 1.00 87.31 81 SER A C 1
ATOM 682 O O . SER A 1 81 ? 12.146 0.909 16.889 1.00 87.31 81 SER A O 1
ATOM 684 N N . THR A 1 82 ? 10.834 -0.750 16.117 1.00 88.06 82 THR A N 1
ATOM 685 C CA . THR A 1 82 ? 11.730 -1.188 15.045 1.00 88.06 82 THR A CA 1
ATOM 686 C C . THR A 1 82 ? 11.140 -1.053 13.650 1.00 88.06 82 THR A C 1
ATOM 688 O O . THR A 1 82 ? 11.884 -1.208 12.687 1.00 88.06 82 THR A O 1
ATOM 691 N N . THR A 1 83 ? 9.835 -0.794 13.539 1.00 92.12 83 THR A N 1
ATOM 692 C CA . THR A 1 83 ? 9.073 -0.845 12.282 1.00 92.12 83 THR A CA 1
ATOM 693 C C . THR A 1 83 ? 8.707 0.563 11.809 1.00 92.12 83 THR A C 1
ATOM 695 O O . THR A 1 83 ? 8.101 1.337 12.547 1.00 92.12 83 THR A O 1
ATOM 698 N N . PHE A 1 84 ? 9.022 0.894 10.559 1.00 91.69 84 PHE A N 1
ATOM 699 C CA . PHE A 1 84 ? 8.670 2.147 9.892 1.00 91.69 84 PHE A CA 1
ATOM 700 C C . PHE A 1 84 ? 7.407 1.968 9.041 1.00 91.69 84 PHE A C 1
ATOM 702 O O . PHE A 1 84 ? 7.474 1.707 7.841 1.00 91.69 84 PHE A O 1
ATOM 709 N N . ILE A 1 85 ? 6.236 2.119 9.657 1.00 93.31 85 ILE A N 1
ATOM 710 C CA . ILE A 1 85 ? 4.952 1.935 8.964 1.00 93.31 85 ILE A CA 1
ATOM 711 C C . ILE A 1 85 ? 4.699 3.078 7.977 1.00 93.31 85 ILE A C 1
ATOM 713 O O . ILE A 1 85 ? 4.844 4.243 8.341 1.00 93.31 85 ILE A O 1
ATOM 717 N N . ARG A 1 86 ? 4.313 2.748 6.740 1.00 93.19 86 ARG A N 1
ATOM 718 C CA . ARG A 1 86 ? 4.096 3.723 5.655 1.00 93.19 86 ARG A CA 1
ATOM 719 C C . ARG A 1 86 ? 2.685 3.818 5.126 1.00 93.19 86 ARG A C 1
ATOM 721 O O . ARG A 1 86 ? 2.308 4.882 4.661 1.00 93.19 86 ARG A O 1
ATOM 728 N N . CYS A 1 87 ? 1.970 2.707 5.116 1.00 95.75 87 CYS A N 1
ATOM 729 C CA . CYS A 1 87 ? 0.647 2.619 4.521 1.00 95.75 87 CYS A CA 1
ATOM 730 C C . CYS A 1 87 ? -0.191 1.570 5.234 1.00 95.75 87 CYS A C 1
ATOM 732 O O . CYS A 1 87 ? 0.364 0.710 5.920 1.00 95.75 87 CYS A O 1
ATOM 734 N N . VAL A 1 88 ? -1.510 1.635 5.068 1.00 97.50 88 VAL A N 1
ATOM 735 C CA . VAL A 1 88 ? -2.453 0.667 5.636 1.00 97.50 88 VAL A CA 1
ATOM 736 C C . VAL A 1 88 ? -3.642 0.445 4.705 1.00 97.50 88 VAL A C 1
ATOM 738 O O . VAL A 1 88 ? -4.133 1.371 4.067 1.00 97.50 88 VAL A O 1
ATOM 741 N N . GLY A 1 89 ? -4.144 -0.786 4.646 1.00 97.12 89 GLY A N 1
ATOM 742 C CA . GLY A 1 89 ? -5.361 -1.116 3.907 1.00 97.12 89 GLY A CA 1
ATOM 743 C C . GLY A 1 89 ? -6.063 -2.330 4.497 1.00 97.12 89 GLY A C 1
ATOM 744 O O . GLY A 1 89 ? -5.404 -3.267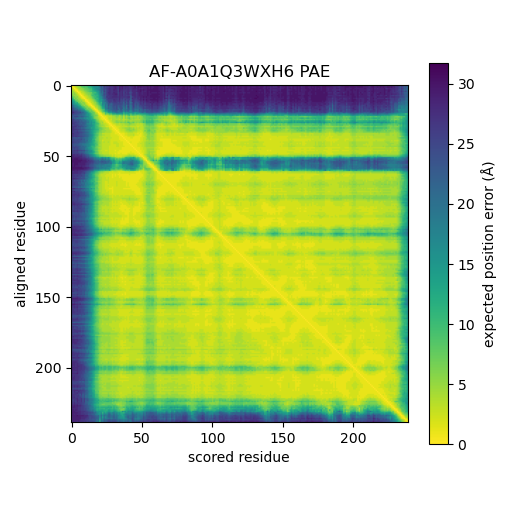 4.935 1.00 97.12 89 GLY A O 1
ATOM 745 N N . PHE A 1 90 ? -7.394 -2.313 4.506 1.00 97.94 90 PHE A N 1
ATOM 746 C CA . PHE A 1 90 ? -8.228 -3.400 5.023 1.00 97.94 90 PHE A CA 1
ATOM 747 C C . PHE A 1 90 ? -9.305 -3.775 4.004 1.00 97.94 90 PHE A C 1
ATOM 749 O O . PHE A 1 90 ? -9.973 -2.895 3.463 1.00 97.94 90 PHE A O 1
ATOM 756 N N . THR A 1 91 ? -9.485 -5.068 3.742 1.00 97.19 91 THR A N 1
ATOM 757 C CA . THR A 1 91 ? -10.570 -5.576 2.880 1.00 97.19 91 THR A CA 1
ATOM 758 C C . THR A 1 91 ? -11.876 -5.723 3.650 1.00 97.19 91 THR A C 1
ATOM 760 O O . THR A 1 91 ? -12.952 -5.519 3.091 1.00 97.19 91 THR A O 1
ATOM 763 N N . ASP A 1 92 ? -11.784 -6.014 4.947 1.00 96.50 92 ASP A N 1
ATOM 764 C CA . ASP A 1 92 ? -12.903 -6.061 5.881 1.00 96.50 92 ASP A CA 1
ATOM 765 C C . ASP A 1 92 ? -12.448 -5.672 7.306 1.00 96.50 92 ASP A C 1
ATOM 767 O O . ASP A 1 92 ? -11.396 -5.067 7.500 1.00 96.50 92 ASP A O 1
ATOM 771 N N . THR A 1 93 ? -13.260 -5.935 8.333 1.00 96.19 93 THR A N 1
ATOM 772 C CA . THR A 1 93 ? -12.909 -5.568 9.717 1.00 96.19 93 THR A CA 1
ATOM 773 C C . THR A 1 93 ? -11.832 -6.452 10.347 1.00 96.19 93 THR A C 1
ATOM 775 O O . THR A 1 93 ? -11.323 -6.086 11.404 1.00 96.19 93 THR A O 1
ATOM 778 N N . GLN A 1 94 ? -11.517 -7.595 9.737 1.00 96.19 94 GLN A N 1
ATOM 779 C CA . GLN A 1 94 ? -10.604 -8.627 10.223 1.00 96.19 94 GLN A CA 1
ATOM 780 C C . GLN A 1 94 ? -9.304 -8.689 9.410 1.00 96.19 94 GLN A C 1
ATOM 782 O O . GLN A 1 94 ? -8.238 -8.850 9.998 1.00 96.19 94 GLN A O 1
ATOM 787 N N . HIS A 1 95 ? -9.385 -8.551 8.088 1.00 98.19 95 HIS A N 1
ATOM 788 C CA . HIS A 1 95 ? -8.274 -8.755 7.166 1.00 98.19 95 HIS A CA 1
ATOM 789 C C . HIS A 1 95 ? -7.697 -7.426 6.681 1.00 98.19 95 HIS A C 1
ATOM 791 O O . HIS A 1 95 ? -8.407 -6.575 6.133 1.00 98.19 95 HIS A O 1
ATOM 797 N N . GLY A 1 96 ? -6.392 -7.252 6.868 1.00 98.19 96 GLY A N 1
ATOM 798 C CA . GLY A 1 96 ? -5.702 -6.041 6.451 1.00 98.19 96 GLY A CA 1
ATOM 799 C C . GLY A 1 96 ? -4.192 -6.179 6.410 1.00 98.19 96 GLY A C 1
ATOM 800 O O . GLY A 1 96 ? -3.623 -7.179 6.842 1.00 98.19 96 GLY A O 1
ATOM 801 N N . TRP A 1 97 ? -3.549 -5.140 5.890 1.00 98.62 97 TRP A N 1
ATOM 802 C CA . TRP A 1 97 ? -2.115 -5.072 5.653 1.00 98.62 97 TRP A CA 1
ATOM 803 C C . TRP A 1 97 ? -1.564 -3.698 6.015 1.00 98.62 97 TRP A C 1
ATOM 805 O O . TRP A 1 97 ? -2.264 -2.687 5.906 1.00 98.62 97 TRP A O 1
ATOM 815 N N . PHE A 1 98 ? -0.285 -3.653 6.379 1.00 98.12 98 PHE A N 1
ATOM 816 C CA . PHE A 1 98 ? 0.476 -2.408 6.416 1.00 98.12 98 PHE A CA 1
ATOM 817 C C . PHE A 1 98 ? 1.870 -2.596 5.816 1.00 98.12 98 PHE A C 1
ATOM 819 O O . PHE A 1 98 ? 2.509 -3.636 5.990 1.00 98.12 98 PHE A O 1
ATOM 826 N N . GLY A 1 99 ? 2.349 -1.574 5.110 1.00 97.12 99 GLY A N 1
ATOM 827 C CA . GLY A 1 99 ? 3.690 -1.554 4.527 1.00 97.12 99 GLY A CA 1
ATOM 828 C C . GLY A 1 99 ? 4.742 -1.016 5.495 1.00 97.12 99 GLY A C 1
ATOM 829 O O . GLY A 1 99 ? 4.467 -0.096 6.270 1.00 97.12 99 GLY A O 1
ATOM 830 N N . ASN A 1 100 ? 5.954 -1.565 5.420 1.00 95.19 100 ASN A N 1
ATOM 831 C CA . ASN A 1 100 ? 7.145 -1.105 6.141 1.00 95.19 100 ASN A CA 1
ATOM 832 C C . ASN A 1 100 ? 8.284 -0.778 5.155 1.00 95.19 100 ASN A C 1
ATOM 834 O O . ASN A 1 100 ? 8.266 -1.242 4.013 1.00 95.19 100 ASN A O 1
ATOM 838 N N . LEU A 1 101 ? 9.279 0.010 5.578 1.00 91.69 101 LEU A N 1
ATOM 839 C CA . LEU A 1 101 ? 10.513 0.248 4.819 1.00 91.69 101 LEU A CA 1
ATOM 840 C C . LEU A 1 101 ? 11.723 -0.431 5.465 1.00 91.69 101 LEU A C 1
ATOM 842 O O . LEU A 1 101 ? 12.118 -0.085 6.575 1.00 91.69 101 LEU A O 1
ATOM 846 N N . GLU A 1 102 ? 12.365 -1.331 4.721 1.00 89.06 102 GLU A N 1
ATOM 847 C CA . GLU A 1 102 ? 13.642 -1.937 5.100 1.00 89.06 102 GLU A CA 1
ATOM 848 C C . GLU A 1 102 ? 14.803 -0.961 4.832 1.00 89.06 102 GLU A C 1
ATOM 850 O O . GLU A 1 102 ? 14.774 -0.150 3.898 1.00 89.06 102 GLU A O 1
ATOM 855 N N . GLY A 1 103 ? 15.866 -1.063 5.637 1.00 83.94 103 GLY A N 1
ATOM 856 C CA . GLY A 1 103 ? 17.151 -0.409 5.370 1.00 83.94 103 GLY A CA 1
ATOM 857 C C . GLY A 1 103 ? 17.208 1.081 5.712 1.00 83.94 103 GLY A C 1
ATOM 858 O O . GLY A 1 103 ? 18.192 1.743 5.380 1.00 83.94 103 GLY A O 1
ATOM 859 N N . LEU A 1 104 ? 16.185 1.619 6.381 1.00 83.50 104 LEU A N 1
ATOM 860 C CA . LEU A 1 104 ? 16.244 2.968 6.936 1.00 83.50 104 LEU A CA 1
ATOM 861 C C . LEU A 1 104 ? 17.110 3.004 8.207 1.00 83.50 104 LEU A C 1
ATOM 863 O O . LEU A 1 104 ? 17.124 2.039 8.979 1.00 83.50 104 LEU A O 1
ATOM 867 N N . PRO A 1 105 ? 17.805 4.125 8.480 1.00 77.69 105 PRO A N 1
ATOM 868 C CA . PRO A 1 105 ? 18.501 4.316 9.745 1.00 77.69 105 PRO A CA 1
ATOM 869 C C . PRO A 1 105 ? 17.581 4.027 10.935 1.00 77.69 105 PRO A C 1
ATOM 871 O O . PRO A 1 105 ? 16.443 4.492 10.981 1.00 77.69 105 PRO A O 1
ATOM 874 N N . TYR A 1 106 ? 18.083 3.240 11.889 1.00 75.94 106 TYR A N 1
ATOM 875 C CA . TYR A 1 106 ? 17.371 2.869 13.119 1.00 75.94 106 TYR A CA 1
ATOM 876 C C . TYR A 1 106 ? 16.076 2.056 12.919 1.00 75.94 106 TYR A C 1
ATOM 878 O O . TYR A 1 106 ? 15.343 1.851 13.880 1.00 75.94 106 TYR A O 1
ATOM 886 N N . THR A 1 107 ? 15.824 1.538 11.713 1.00 81.88 107 THR A N 1
ATOM 887 C CA . THR A 1 107 ? 14.723 0.607 11.410 1.00 81.88 107 THR A CA 1
ATOM 888 C C . THR A 1 107 ? 15.323 -0.776 11.131 1.00 81.88 107 THR A C 1
ATOM 890 O O . THR A 1 107 ? 15.636 -1.086 9.981 1.00 81.88 107 THR A O 1
ATOM 893 N N . PRO A 1 108 ? 15.585 -1.603 12.165 1.00 87.69 108 PRO A N 1
ATOM 894 C CA . PRO A 1 108 ? 16.178 -2.927 11.975 1.00 87.69 108 PRO A CA 1
ATOM 895 C C . PRO A 1 108 ? 15.178 -3.954 11.421 1.00 87.69 108 PRO A C 1
ATOM 897 O O . PRO A 1 108 ? 15.576 -5.074 11.113 1.00 87.69 108 PRO A O 1
ATOM 900 N N . ASP A 1 109 ? 13.895 -3.598 11.318 1.00 91.50 109 ASP A N 1
ATOM 901 C CA . ASP A 1 109 ? 12.868 -4.442 10.718 1.00 91.50 109 ASP A CA 1
ATOM 902 C C . ASP A 1 109 ? 13.060 -4.556 9.198 1.00 91.50 109 ASP A C 1
ATOM 904 O O . ASP A 1 109 ? 13.030 -3.564 8.468 1.00 91.50 109 ASP A O 1
ATOM 908 N N . THR A 1 110 ? 13.254 -5.787 8.730 1.00 93.19 110 THR A N 1
ATOM 909 C CA . THR A 1 110 ? 13.512 -6.124 7.324 1.00 93.19 110 THR A CA 1
ATOM 910 C C . THR A 1 110 ? 12.278 -6.644 6.585 1.00 93.19 110 THR A C 1
ATOM 912 O O . THR A 1 110 ? 12.360 -6.963 5.397 1.00 93.19 110 THR A O 1
ATOM 915 N N . ASN A 1 111 ? 11.127 -6.740 7.257 1.00 95.69 111 ASN A N 1
ATOM 916 C CA . ASN A 1 111 ? 9.877 -7.160 6.631 1.00 95.69 111 ASN A CA 1
ATOM 917 C C . ASN A 1 111 ? 9.268 -5.979 5.871 1.00 95.69 111 ASN A C 1
ATOM 919 O O . ASN A 1 111 ? 9.131 -4.904 6.436 1.00 95.69 111 ASN A O 1
ATOM 923 N N . PHE A 1 112 ? 8.886 -6.147 4.606 1.00 96.31 112 PHE A N 1
ATOM 924 C CA . PHE A 1 112 ? 8.352 -5.047 3.784 1.00 96.31 112 PHE A CA 1
ATOM 925 C C . PHE A 1 112 ? 6.823 -4.890 3.887 1.00 96.31 112 PHE A C 1
ATOM 927 O O . PHE A 1 112 ? 6.298 -3.817 3.590 1.00 96.31 112 PHE A O 1
ATOM 934 N N . LEU A 1 113 ? 6.111 -5.942 4.298 1.00 98.12 113 LEU A N 1
ATOM 935 C CA . LEU A 1 113 ? 4.653 -5.991 4.394 1.00 98.12 113 LEU A CA 1
ATOM 936 C C . LEU A 1 113 ? 4.246 -6.897 5.559 1.00 98.12 113 LEU A C 1
ATOM 938 O O . LEU A 1 113 ? 4.799 -7.986 5.731 1.00 98.12 113 LEU A O 1
ATOM 942 N N . TYR A 1 114 ? 3.265 -6.447 6.328 1.00 98.56 114 TYR A N 1
ATOM 943 C CA . TYR A 1 114 ? 2.615 -7.214 7.383 1.00 98.56 114 TYR A CA 1
ATOM 944 C C . TYR A 1 114 ? 1.143 -7.415 7.049 1.00 98.56 114 TYR A C 1
ATOM 946 O O . TYR A 1 114 ? 0.547 -6.591 6.357 1.00 98.56 114 TYR A O 1
ATOM 954 N N . GLU A 1 115 ? 0.563 -8.482 7.579 1.00 98.69 115 GLU A N 1
ATOM 955 C CA . GLU A 1 115 ? -0.853 -8.812 7.469 1.00 98.69 115 GLU A CA 1
ATOM 956 C C . GLU A 1 115 ? -1.470 -9.095 8.840 1.00 98.69 115 GLU A C 1
ATOM 958 O O . GLU A 1 115 ? -0.776 -9.443 9.799 1.00 98.69 115 GLU A O 1
ATOM 963 N N . THR A 1 116 ? -2.788 -8.976 8.908 1.00 98.44 116 THR A N 1
ATOM 964 C CA . THR A 1 116 ? -3.618 -9.404 10.030 1.00 98.44 116 THR A CA 1
ATOM 965 C C . THR A 1 116 ? -4.855 -10.126 9.506 1.00 98.44 116 THR A C 1
ATOM 967 O O . THR A 1 116 ? -5.340 -9.819 8.418 1.00 98.44 116 THR A O 1
ATOM 970 N N . ALA A 1 117 ? -5.369 -11.066 10.297 1.00 97.38 117 ALA A N 1
ATOM 971 C CA . ALA A 1 117 ? -6.635 -11.762 10.055 1.00 97.38 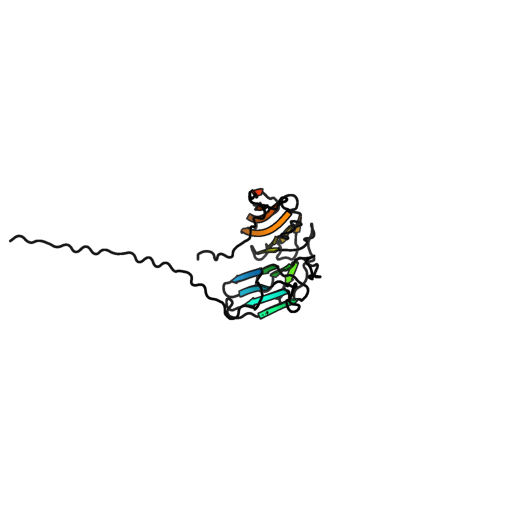117 ALA A CA 1
ATOM 972 C C . ALA A 1 117 ? -7.596 -11.666 11.258 1.00 97.38 117 ALA A C 1
ATOM 974 O O . ALA A 1 117 ? -8.607 -12.366 11.329 1.00 97.38 117 ALA A O 1
ATOM 975 N N . ASP A 1 118 ? -7.276 -10.819 12.240 1.00 96.25 118 ASP A N 1
ATOM 976 C CA . ASP A 1 118 ? -8.053 -10.650 13.469 1.00 96.25 118 ASP A CA 1
ATOM 977 C C . ASP A 1 118 ? -8.407 -9.185 13.768 1.00 96.25 118 ASP A C 1
ATOM 979 O O . ASP A 1 118 ? -8.772 -8.856 14.893 1.00 96.25 118 ASP A O 1
ATOM 983 N N . GLY A 1 119 ? -8.346 -8.303 12.770 1.00 90.69 119 GLY A N 1
ATOM 984 C CA . GLY A 1 119 ? -8.671 -6.879 12.903 1.00 90.69 119 GLY A CA 1
ATOM 985 C C . GLY A 1 119 ? -7.511 -6.046 13.444 1.00 90.69 119 GLY A C 1
ATOM 986 O O . GLY A 1 119 ? -7.711 -4.922 13.915 1.00 90.69 119 GLY A O 1
ATOM 987 N N . GLY A 1 120 ? -6.301 -6.599 13.360 1.00 93.06 120 GLY A N 1
ATOM 988 C CA . GLY A 1 120 ? -5.051 -5.989 13.779 1.00 93.06 120 GLY A CA 1
ATOM 989 C C . GLY A 1 120 ? -4.726 -6.180 15.256 1.00 93.06 120 GLY A C 1
ATOM 990 O O . GLY A 1 120 ? -3.890 -5.435 15.759 1.00 93.06 120 GLY A O 1
ATOM 991 N N . HIS A 1 121 ? -5.346 -7.148 15.944 1.00 90.00 121 HIS A N 1
ATOM 992 C CA . HIS A 1 121 ? -4.908 -7.560 17.283 1.00 90.00 121 HIS A CA 1
ATOM 993 C C . HIS A 1 121 ? -3.553 -8.271 17.221 1.00 90.00 121 HIS A C 1
ATOM 995 O O . HIS A 1 121 ? -2.725 -8.106 18.117 1.00 90.00 121 HIS A O 1
ATOM 1001 N N . THR A 1 122 ? -3.313 -9.035 16.155 1.00 96.75 122 THR A N 1
ATOM 1002 C CA . THR A 1 122 ? -2.014 -9.616 15.831 1.00 96.75 122 THR A CA 1
ATOM 1003 C C . THR A 1 122 ? -1.625 -9.306 14.392 1.00 96.75 122 THR A C 1
ATOM 1005 O O . THR A 1 122 ? -2.474 -9.149 13.513 1.00 96.75 122 THR A O 1
ATOM 1008 N N . TRP A 1 123 ? -0.315 -9.186 14.170 1.00 98.12 123 TRP A N 1
ATOM 1009 C CA . TRP A 1 123 ? 0.277 -8.898 12.870 1.00 98.12 123 TRP A CA 1
ATOM 1010 C C . TRP A 1 123 ? 1.435 -9.853 12.606 1.00 98.12 123 TRP A C 1
ATOM 1012 O O . TRP A 1 123 ? 2.285 -10.052 13.478 1.00 98.12 123 TRP A O 1
ATOM 1022 N N . SER A 1 124 ? 1.493 -10.412 11.401 1.00 97.94 124 SER A N 1
ATOM 1023 C CA . SER A 1 124 ? 2.577 -11.283 10.941 1.00 97.94 124 SER A CA 1
ATOM 1024 C C . SER A 1 124 ? 3.185 -10.766 9.638 1.00 97.94 124 SER A C 1
ATOM 1026 O O . SER A 1 124 ? 2.471 -10.181 8.825 1.00 97.94 124 SER A O 1
ATOM 1028 N N . PRO A 1 125 ? 4.494 -10.956 9.404 1.00 98.06 125 PRO A N 1
ATOM 1029 C CA . PRO A 1 125 ? 5.089 -10.656 8.107 1.00 98.06 125 PRO A CA 1
ATOM 1030 C C . PRO A 1 125 ? 4.468 -11.501 6.990 1.00 98.06 125 PRO A C 1
ATOM 1032 O O . PRO A 1 125 ? 4.303 -12.712 7.149 1.00 98.06 125 PRO A O 1
ATOM 1035 N N . VAL A 1 126 ? 4.209 -10.888 5.834 1.00 98.50 126 VAL A N 1
ATOM 1036 C CA . VAL A 1 126 ? 3.810 -11.619 4.623 1.00 98.50 126 VAL A CA 1
ATOM 1037 C C . VAL A 1 126 ? 5.023 -12.369 4.073 1.00 98.50 126 VAL A C 1
ATOM 1039 O O . VAL A 1 126 ? 6.025 -11.761 3.695 1.00 98.50 126 VAL A O 1
ATOM 1042 N N . THR A 1 127 ? 4.937 -13.699 4.009 1.00 97.69 127 THR A N 1
ATOM 1043 C CA . THR A 1 127 ? 6.040 -14.571 3.544 1.00 97.69 127 THR A CA 1
ATOM 1044 C C . THR A 1 127 ? 5.680 -15.415 2.318 1.00 97.69 127 THR A C 1
ATOM 1046 O O . THR A 1 127 ? 6.559 -15.928 1.629 1.00 97.69 127 THR A O 1
ATOM 1049 N N . HIS A 1 128 ? 4.394 -15.513 1.996 1.00 97.81 128 HIS A N 1
ATOM 1050 C CA . HIS A 1 128 ? 3.801 -16.260 0.885 1.00 97.81 128 HIS A CA 1
ATOM 1051 C C . HIS A 1 128 ? 3.691 -15.401 -0.378 1.00 97.81 128 HIS A C 1
ATOM 1053 O O . HIS A 1 128 ? 2.605 -15.071 -0.858 1.00 97.81 128 HIS A O 1
ATOM 1059 N N . TYR A 1 129 ? 4.843 -15.048 -0.941 1.00 98.25 129 TYR A N 1
ATOM 1060 C CA . TYR A 1 129 ? 4.918 -14.316 -2.202 1.00 98.25 129 TYR A CA 1
ATOM 1061 C C . TYR A 1 129 ? 5.893 -14.963 -3.188 1.00 98.25 129 TYR A C 1
ATOM 1063 O O . TYR A 1 129 ? 6.804 -15.703 -2.817 1.00 98.25 129 TYR A O 1
ATOM 1071 N N . THR A 1 130 ? 5.706 -14.660 -4.470 1.00 98.50 130 THR A N 1
ATOM 1072 C CA . THR A 1 130 ? 6.613 -15.060 -5.553 1.00 98.50 130 THR A CA 1
ATOM 1073 C C . THR A 1 130 ? 7.185 -13.837 -6.261 1.00 98.50 130 THR A C 1
ATOM 1075 O O . THR A 1 130 ? 6.584 -12.764 -6.246 1.00 98.50 130 THR A O 1
ATOM 1078 N N . GLY A 1 131 ? 8.349 -13.997 -6.895 1.00 97.56 131 GLY A N 1
ATOM 1079 C CA . GLY A 1 131 ? 8.984 -12.944 -7.688 1.00 97.56 131 GLY A CA 1
ATOM 1080 C C . GLY A 1 131 ? 9.965 -12.073 -6.898 1.00 97.56 131 GLY A C 1
ATOM 1081 O O . GLY A 1 131 ? 10.735 -12.570 -6.076 1.00 97.56 131 GLY A O 1
ATOM 1082 N N . PHE A 1 132 ? 9.996 -10.780 -7.211 1.00 95.88 132 PHE A N 1
ATOM 1083 C CA . PHE A 1 132 ? 11.002 -9.835 -6.720 1.00 95.88 132 PHE A CA 1
ATOM 1084 C C . PHE A 1 132 ? 10.806 -9.513 -5.229 1.00 95.88 132 PHE A C 1
ATOM 1086 O O . PHE A 1 132 ? 9.691 -9.208 -4.821 1.00 95.88 132 PHE A O 1
ATOM 1093 N N . LYS A 1 133 ? 11.858 -9.543 -4.394 1.00 95.38 133 LYS A N 1
ATOM 1094 C CA . LYS A 1 133 ? 11.750 -9.116 -2.983 1.00 95.38 133 LYS A CA 1
ATOM 1095 C C . LYS A 1 133 ? 11.719 -7.577 -2.909 1.00 95.38 133 LYS A C 1
ATOM 1097 O O . LYS A 1 133 ? 12.743 -6.964 -3.215 1.00 95.38 133 LYS A O 1
ATOM 1102 N N . PRO A 1 134 ? 10.626 -6.942 -2.444 1.00 95.62 134 PRO A N 1
ATOM 1103 C CA . PRO A 1 134 ? 10.610 -5.501 -2.207 1.00 95.62 134 PRO A CA 1
ATOM 1104 C C . PRO A 1 134 ? 11.511 -5.118 -1.025 1.00 95.62 134 PRO A C 1
ATOM 1106 O O . PRO A 1 134 ? 11.588 -5.840 -0.033 1.00 95.62 134 PRO A O 1
ATOM 1109 N N . SER A 1 135 ? 12.128 -3.937 -1.091 1.00 94.12 135 SER A N 1
ATOM 1110 C CA . SER A 1 135 ? 12.823 -3.310 0.053 1.00 94.12 135 SER A CA 1
ATOM 1111 C C . SER A 1 135 ? 11.896 -2.431 0.902 1.00 94.12 135 SER A C 1
ATOM 1113 O O . SER A 1 135 ? 12.335 -1.711 1.795 1.00 94.12 135 SER A O 1
ATOM 1115 N N . GLY A 1 136 ? 10.606 -2.423 0.587 1.00 95.69 136 GLY A N 1
ATOM 1116 C CA . GLY A 1 136 ? 9.595 -1.697 1.333 1.00 95.69 136 GLY A CA 1
ATOM 1117 C C . GLY A 1 136 ? 8.365 -1.404 0.493 1.00 95.69 136 GLY A C 1
ATOM 1118 O O . GLY A 1 136 ? 8.435 -1.426 -0.737 1.00 95.69 136 G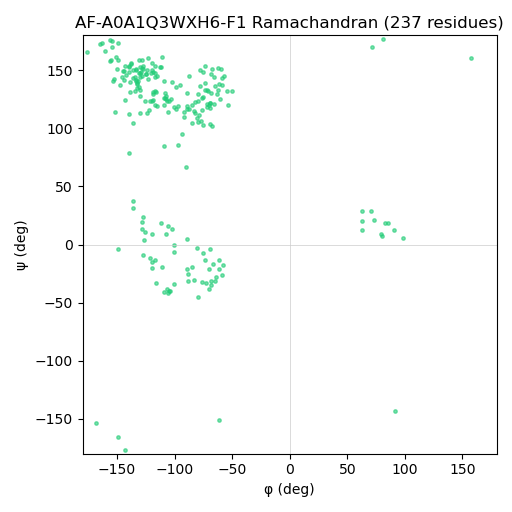LY A O 1
ATOM 1119 N N . ILE A 1 137 ? 7.261 -1.125 1.176 1.00 97.50 137 ILE A N 1
ATOM 1120 C CA . ILE A 1 137 ? 5.971 -0.807 0.566 1.00 97.50 137 ILE A CA 1
ATOM 1121 C C . ILE A 1 137 ? 5.515 0.571 1.050 1.00 97.50 137 ILE A C 1
ATOM 1123 O O . ILE A 1 137 ? 5.279 0.767 2.243 1.00 97.50 137 ILE A O 1
ATOM 1127 N N . CYS A 1 138 ? 5.414 1.539 0.136 1.00 95.81 138 CYS A N 1
ATOM 1128 C CA . CYS A 1 138 ? 4.971 2.901 0.450 1.00 95.81 138 CYS A CA 1
ATOM 1129 C C . CYS A 1 138 ? 3.458 3.089 0.365 1.00 95.81 138 CYS A C 1
ATOM 1131 O O . CYS A 1 138 ? 2.961 4.009 1.006 1.00 95.81 138 CYS A O 1
ATOM 1133 N N . GLY A 1 139 ? 2.749 2.278 -0.420 1.00 95.56 139 GLY A N 1
ATOM 1134 C CA . GLY A 1 139 ? 1.322 2.469 -0.656 1.00 95.56 139 GLY A CA 1
ATOM 1135 C C . GLY A 1 139 ? 0.595 1.161 -0.928 1.00 95.56 139 GLY A C 1
ATOM 1136 O O . GLY A 1 139 ? 1.180 0.214 -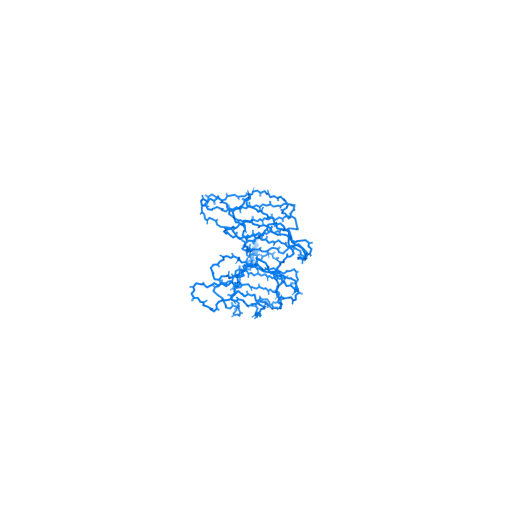1.457 1.00 95.56 139 GLY A O 1
ATOM 1137 N N . ILE A 1 140 ? -0.688 1.130 -0.569 1.00 96.88 140 ILE A N 1
ATOM 1138 C CA . ILE A 1 140 ? -1.602 0.003 -0.766 1.00 96.88 140 ILE A CA 1
ATOM 1139 C C . ILE A 1 140 ? -2.908 0.526 -1.377 1.00 96.88 140 ILE A C 1
ATOM 1141 O O . ILE A 1 140 ? -3.416 1.579 -0.997 1.00 96.88 140 ILE A O 1
ATOM 1145 N N . SER A 1 141 ? -3.481 -0.228 -2.313 1.00 95.75 141 SER A N 1
ATOM 1146 C CA . SER A 1 141 ? -4.825 -0.002 -2.842 1.00 95.75 141 SER A CA 1
ATOM 1147 C C . SER A 1 141 ? -5.660 -1.263 -2.666 1.00 95.75 141 SER A C 1
ATOM 1149 O O . SER A 1 141 ? -5.394 -2.292 -3.284 1.00 95.75 141 SER A O 1
ATOM 1151 N N . VAL A 1 142 ? -6.681 -1.167 -1.816 1.00 96.69 142 VAL A N 1
ATOM 1152 C CA . VAL A 1 142 ? -7.716 -2.194 -1.658 1.00 96.69 142 VAL A CA 1
ATOM 1153 C C . VAL A 1 142 ? -8.811 -1.918 -2.681 1.00 96.69 142 VAL A C 1
ATOM 1155 O O . VAL A 1 142 ? -9.432 -0.857 -2.642 1.00 96.69 142 VAL A O 1
ATOM 1158 N N . VAL A 1 143 ? -9.021 -2.845 -3.616 1.00 96.81 143 VAL A N 1
ATOM 1159 C CA . VAL A 1 143 ? -9.937 -2.649 -4.755 1.00 96.81 143 VAL A CA 1
ATOM 1160 C C . VAL A 1 143 ? -11.233 -3.428 -4.573 1.00 96.81 143 VAL A C 1
ATOM 1162 O O . VAL A 1 143 ? -12.313 -2.947 -4.905 1.00 96.81 143 VAL A O 1
ATOM 1165 N N . THR A 1 144 ? -11.121 -4.646 -4.053 1.00 96.44 144 THR A N 1
ATOM 1166 C CA . THR A 1 144 ? -12.238 -5.524 -3.678 1.00 96.44 144 THR A CA 1
ATOM 1167 C C . THR A 1 144 ? -11.845 -6.285 -2.413 1.00 96.44 144 THR A C 1
ATOM 1169 O O . THR A 1 144 ? -10.749 -6.074 -1.902 1.00 96.44 144 THR A O 1
ATOM 1172 N N . ASP A 1 145 ? -12.697 -7.189 -1.933 1.00 96.06 145 ASP A N 1
ATOM 1173 C CA . ASP A 1 145 ? -12.383 -8.083 -0.811 1.00 96.06 145 ASP A CA 1
ATOM 1174 C C . ASP A 1 145 ? -11.160 -8.987 -1.061 1.00 96.06 145 ASP A C 1
ATOM 1176 O O . ASP A 1 145 ? -10.484 -9.390 -0.120 1.00 96.06 145 ASP A O 1
ATOM 1180 N N . SER A 1 146 ? -10.860 -9.279 -2.327 1.00 96.44 146 SER A N 1
ATOM 1181 C CA . SER A 1 146 ? -9.867 -10.268 -2.751 1.00 96.44 146 SER A CA 1
ATOM 1182 C C . SER A 1 146 ? -8.727 -9.689 -3.579 1.00 96.44 146 SER A C 1
ATOM 1184 O O . SER A 1 146 ? -7.666 -10.307 -3.643 1.00 96.44 146 SER A O 1
ATOM 1186 N N . VAL A 1 147 ? -8.916 -8.514 -4.187 1.00 98.25 147 VAL A N 1
ATOM 1187 C CA . VAL A 1 147 ? -7.911 -7.841 -5.023 1.00 98.25 147 VAL A CA 1
ATOM 1188 C C . VAL A 1 147 ? -7.313 -6.648 -4.287 1.00 98.25 147 VAL A C 1
ATOM 1190 O O . VAL A 1 147 ? -7.995 -5.643 -4.058 1.00 98.25 147 VAL A O 1
ATOM 1193 N N . VAL A 1 148 ? -6.020 -6.756 -3.976 1.00 98.44 148 VAL A N 1
ATOM 1194 C CA . VAL A 1 148 ? -5.227 -5.713 -3.317 1.00 98.44 148 VAL A CA 1
ATOM 1195 C C . VAL A 1 148 ? -3.908 -5.530 -4.059 1.00 98.44 148 VAL A C 1
ATOM 1197 O O . VAL A 1 148 ? -3.264 -6.496 -4.476 1.00 98.44 148 VAL A O 1
ATOM 1200 N N . TYR A 1 149 ? -3.508 -4.272 -4.203 1.00 98.50 149 TYR A N 1
ATOM 1201 C CA . TYR A 1 149 ? -2.245 -3.863 -4.801 1.00 98.50 149 TYR A CA 1
ATOM 1202 C C . TYR A 1 149 ? -1.357 -3.180 -3.776 1.00 98.50 149 TYR A C 1
ATOM 1204 O O . TYR A 1 149 ? -1.854 -2.445 -2.926 1.00 98.50 149 TYR A O 1
ATOM 1212 N N . ALA A 1 150 ? -0.049 -3.380 -3.888 1.00 98.06 150 ALA A N 1
ATOM 1213 C CA . ALA A 1 150 ? 0.940 -2.690 -3.076 1.00 98.06 150 ALA A CA 1
ATOM 1214 C C . ALA A 1 150 ? 2.103 -2.189 -3.943 1.00 98.06 150 ALA A C 1
ATOM 1216 O O . ALA A 1 150 ? 2.498 -2.826 -4.922 1.00 98.06 150 ALA A O 1
ATOM 1217 N N . TYR A 1 151 ? 2.641 -1.026 -3.595 1.00 96.81 151 TYR A N 1
ATOM 1218 C CA . TYR A 1 151 ? 3.650 -0.315 -4.380 1.00 96.81 151 TYR A CA 1
ATOM 1219 C C . TYR A 1 151 ? 4.941 -0.207 -3.583 1.00 96.81 151 TYR A C 1
ATOM 1221 O O . TYR A 1 151 ? 4.889 -0.064 -2.364 1.00 96.81 151 TYR A O 1
ATOM 1229 N N . GLY A 1 152 ? 6.079 -0.291 -4.274 1.00 94.81 152 GLY A N 1
ATOM 1230 C CA . GLY A 1 152 ? 7.419 -0.266 -3.690 1.00 94.81 152 GLY A CA 1
ATOM 1231 C C . GLY A 1 152 ? 7.775 1.026 -2.941 1.00 94.81 152 GLY A C 1
ATOM 1232 O O . GLY A 1 152 ? 6.928 1.713 -2.376 1.00 94.81 152 GLY A O 1
ATOM 1233 N N . ARG A 1 153 ? 9.066 1.376 -2.910 1.00 91.69 153 ARG A N 1
ATOM 1234 C CA . ARG A 1 153 ? 9.546 2.547 -2.158 1.00 91.69 153 ARG A CA 1
ATOM 1235 C C . ARG A 1 153 ? 10.043 3.699 -3.030 1.00 91.69 153 ARG A C 1
ATOM 1237 O O . ARG A 1 153 ? 10.331 3.529 -4.213 1.00 91.69 153 ARG A O 1
ATOM 1244 N N . TYR A 1 154 ? 10.120 4.894 -2.439 1.00 89.06 154 TYR A N 1
ATOM 1245 C CA . TYR A 1 154 ? 10.426 6.145 -3.151 1.00 89.06 154 TYR A CA 1
ATOM 1246 C C . TYR A 1 154 ? 11.856 6.223 -3.681 1.00 89.06 154 TYR A C 1
ATOM 1248 O O . TYR A 1 154 ? 12.096 6.828 -4.722 1.00 89.06 154 TYR A O 1
ATOM 1256 N N . ASP A 1 155 ? 12.794 5.593 -2.993 1.00 89.62 155 ASP A N 1
ATOM 1257 C CA . ASP A 1 155 ? 14.216 5.547 -3.315 1.00 89.62 155 ASP A CA 1
ATOM 1258 C C . ASP A 1 155 ? 14.636 4.217 -3.954 1.00 89.62 155 ASP A C 1
ATOM 1260 O O . ASP A 1 155 ? 15.826 3.947 -4.079 1.00 89.62 155 ASP A O 1
ATOM 1264 N N . GLY A 1 156 ? 13.662 3.411 -4.386 1.00 90.12 156 GLY A N 1
ATOM 1265 C CA . GLY A 1 156 ? 13.894 2.180 -5.129 1.00 90.12 156 GLY A CA 1
ATOM 1266 C C . GLY A 1 156 ? 14.483 1.031 -4.300 1.00 90.12 156 GLY A C 1
ATOM 1267 O O . GLY A 1 156 ? 14.897 1.235 -3.160 1.00 90.12 156 GLY A O 1
ATOM 1268 N N . PRO A 1 157 ? 14.534 -0.193 -4.845 1.00 93.88 157 PRO A N 1
ATOM 1269 C CA . PRO A 1 157 ? 14.083 -0.571 -6.187 1.00 93.88 157 PRO A CA 1
ATOM 1270 C C . PRO A 1 157 ? 12.559 -0.466 -6.358 1.00 93.88 157 PRO A C 1
ATOM 1272 O O . PRO A 1 157 ? 11.796 -0.607 -5.396 1.00 93.88 157 PRO A O 1
ATOM 1275 N N . ALA A 1 158 ? 12.116 -0.193 -7.586 1.00 96.06 158 ALA A N 1
ATOM 1276 C CA . ALA A 1 158 ? 10.701 -0.102 -7.915 1.00 96.06 158 ALA A CA 1
ATOM 1277 C C . ALA A 1 158 ? 10.076 -1.500 -7.949 1.00 96.06 158 ALA A C 1
ATOM 1279 O O . ALA A 1 158 ? 10.600 -2.424 -8.568 1.00 96.06 158 ALA A O 1
ATOM 1280 N N . CYS A 1 159 ? 8.920 -1.640 -7.309 1.00 97.38 159 CYS A N 1
ATOM 1281 C CA . CYS A 1 159 ? 8.214 -2.907 -7.198 1.00 97.38 159 CYS A CA 1
ATOM 1282 C C . CYS A 1 159 ? 6.704 -2.677 -7.254 1.00 97.38 159 CYS A C 1
ATOM 1284 O O . CYS A 1 159 ? 6.213 -1.646 -6.788 1.00 97.38 159 CYS A O 1
ATOM 1286 N N . PHE A 1 160 ? 5.982 -3.654 -7.790 1.00 98.44 160 PHE A N 1
ATOM 1287 C CA . PHE A 1 160 ? 4.527 -3.731 -7.760 1.00 98.44 160 PHE A CA 1
ATOM 1288 C C . PHE A 1 160 ? 4.118 -5.115 -7.264 1.00 98.44 160 PHE A C 1
ATOM 1290 O O . PHE A 1 160 ? 4.583 -6.117 -7.802 1.00 98.44 160 PHE A O 1
ATOM 1297 N N . MET A 1 161 ? 3.265 -5.178 -6.247 1.00 98.44 161 MET A N 1
ATOM 1298 C CA . MET A 1 161 ? 2.730 -6.428 -5.720 1.00 98.44 161 MET A CA 1
ATOM 1299 C C . MET A 1 161 ? 1.217 -6.494 -5.888 1.00 98.44 161 MET A C 1
ATOM 1301 O O . MET A 1 161 ? 0.524 -5.480 -5.787 1.00 98.44 161 MET A O 1
ATOM 1305 N N . LYS A 1 162 ? 0.709 -7.707 -6.097 1.00 98.50 162 LYS A N 1
ATOM 1306 C CA . LYS A 1 162 ? -0.714 -8.002 -6.264 1.00 98.50 162 LYS A CA 1
ATOM 1307 C C . LYS A 1 162 ? -1.090 -9.278 -5.525 1.00 98.50 162 LYS A C 1
ATOM 1309 O O . LYS A 1 162 ? -0.375 -10.274 -5.617 1.00 98.50 162 LYS A O 1
ATOM 1314 N N . THR A 1 163 ? -2.255 -9.265 -4.896 1.00 98.62 163 THR A N 1
ATOM 1315 C CA . THR A 1 163 ? -3.018 -10.468 -4.550 1.00 98.62 163 THR A CA 1
ATOM 1316 C C . THR A 1 163 ? -4.381 -10.417 -5.240 1.00 98.62 163 THR A C 1
ATOM 1318 O O . THR A 1 163 ? -4.913 -9.337 -5.511 1.00 98.62 163 THR A O 1
ATOM 1321 N N . THR A 1 164 ? -4.928 -11.588 -5.558 1.00 98.19 164 THR A N 1
ATOM 1322 C CA . THR A 1 164 ? -6.304 -11.770 -6.056 1.00 98.19 164 THR A CA 1
ATOM 1323 C C . THR A 1 164 ? -7.069 -12.821 -5.252 1.00 98.19 164 THR A C 1
ATOM 1325 O O . THR A 1 164 ? -8.092 -13.327 -5.707 1.00 98.19 164 THR A O 1
ATOM 1328 N N . ASP A 1 165 ? -6.542 -13.208 -4.092 1.00 97.81 165 ASP A N 1
ATOM 1329 C CA . ASP A 1 165 ? -7.047 -14.291 -3.254 1.00 97.81 165 ASP A CA 1
ATOM 1330 C C . ASP A 1 165 ? -7.076 -13.898 -1.769 1.00 97.81 165 ASP A C 1
ATOM 1332 O O . ASP A 1 165 ? -6.835 -14.732 -0.900 1.00 97.81 165 ASP A O 1
ATOM 1336 N N . GLN A 1 166 ? -7.413 -12.633 -1.481 1.00 95.75 166 GLN A N 1
ATOM 1337 C CA . GLN A 1 166 ? -7.523 -12.083 -0.116 1.00 95.75 166 GLN A CA 1
ATOM 1338 C C . GLN A 1 166 ? -6.190 -12.107 0.648 1.00 95.75 166 GLN A C 1
ATOM 1340 O O . GLN A 1 166 ? -6.160 -12.224 1.868 1.00 95.75 166 GLN A O 1
ATOM 1345 N N . GLY A 1 167 ? -5.074 -12.020 -0.076 1.00 97.50 167 GLY A N 1
ATOM 1346 C CA . GLY A 1 167 ? -3.734 -12.049 0.493 1.00 97.50 167 GLY A CA 1
ATOM 1347 C C . GLY A 1 167 ? -3.217 -13.440 0.838 1.00 97.50 167 GLY A C 1
ATOM 1348 O O . GLY A 1 167 ? -2.135 -13.505 1.406 1.00 97.50 167 GLY A O 1
ATOM 1349 N N . ASN A 1 168 ? -3.910 -14.530 0.475 1.00 97.81 168 ASN A N 1
ATOM 1350 C CA . ASN A 1 168 ? -3.401 -15.900 0.657 1.00 97.81 168 ASN A CA 1
ATOM 1351 C C . ASN A 1 168 ? -2.141 -16.175 -0.180 1.00 97.81 168 ASN A C 1
ATOM 1353 O O . ASN A 1 168 ? -1.309 -17.004 0.194 1.00 97.81 168 ASN A O 1
ATOM 1357 N N . SER A 1 169 ? -1.980 -15.484 -1.308 1.00 98.44 169 SER A N 1
ATOM 1358 C CA . SER A 1 169 ? -0.750 -15.445 -2.087 1.00 98.44 169 SER A CA 1
ATOM 1359 C C . SER A 1 169 ? -0.534 -14.070 -2.718 1.00 98.44 169 SER A C 1
ATOM 1361 O O . SER A 1 169 ? -1.474 -13.345 -3.056 1.00 98.44 169 SER A O 1
ATOM 1363 N N . TRP A 1 170 ? 0.739 -13.707 -2.878 1.00 98.81 170 TRP A N 1
ATOM 1364 C CA . TRP A 1 170 ? 1.146 -12.468 -3.534 1.00 98.81 170 TRP A CA 1
ATOM 1365 C C . TRP A 1 170 ? 2.084 -12.735 -4.714 1.00 98.81 170 TRP A C 1
ATOM 1367 O O . TRP A 1 170 ? 2.982 -13.581 -4.662 1.00 98.81 170 TRP A O 1
ATOM 1377 N N . VAL A 1 171 ? 1.922 -11.956 -5.778 1.00 98.69 171 VAL A N 1
ATOM 1378 C CA . VAL A 1 171 ? 2.868 -11.875 -6.896 1.00 98.69 171 VAL A CA 1
ATOM 1379 C C . VAL A 1 171 ? 3.560 -10.524 -6.830 1.00 98.69 171 VAL A C 1
ATOM 1381 O O . VAL A 1 171 ? 2.893 -9.494 -6.770 1.00 98.69 171 VAL A O 1
ATOM 1384 N N . SER A 1 172 ? 4.891 -10.535 -6.827 1.00 98.50 172 SER A N 1
ATOM 1385 C CA . SER A 1 172 ? 5.736 -9.348 -6.761 1.00 98.50 172 SER A CA 1
ATOM 1386 C C . SER A 1 172 ? 6.558 -9.189 -8.039 1.00 98.50 172 SER A C 1
ATOM 1388 O O . SER A 1 172 ? 7.376 -10.047 -8.384 1.00 98.50 172 SER A O 1
ATOM 1390 N N . THR A 1 173 ? 6.358 -8.075 -8.734 1.00 98.44 173 THR A N 1
ATOM 1391 C CA . THR A 1 173 ? 6.962 -7.772 -10.033 1.00 98.44 173 THR A CA 1
ATOM 1392 C C . THR A 1 173 ? 8.027 -6.688 -9.894 1.00 98.44 173 THR A C 1
ATOM 1394 O O . THR A 1 173 ? 7.779 -5.625 -9.319 1.00 98.44 173 THR A O 1
ATOM 1397 N N . ASP A 1 174 ? 9.208 -6.945 -10.463 1.00 97.75 174 ASP A N 1
ATOM 1398 C CA . ASP A 1 174 ? 10.272 -5.948 -10.609 1.00 97.75 174 ASP A CA 1
ATOM 1399 C C . ASP A 1 174 ? 9.857 -4.880 -11.633 1.00 97.75 174 ASP A C 1
ATOM 1401 O O . ASP A 1 174 ? 9.592 -5.183 -12.799 1.00 97.75 174 ASP A O 1
ATOM 1405 N N . MET A 1 175 ? 9.822 -3.621 -11.196 1.00 97.88 175 MET A N 1
ATOM 1406 C CA . MET A 1 175 ? 9.418 -2.473 -12.009 1.00 97.88 175 MET A CA 1
ATOM 1407 C C . MET A 1 175 ? 10.598 -1.577 -12.413 1.00 97.88 175 MET A C 1
ATOM 1409 O O . MET A 1 175 ? 10.380 -0.511 -12.993 1.00 97.88 175 MET A O 1
ATOM 1413 N N . ASN A 1 176 ? 11.843 -2.001 -12.165 1.00 95.88 176 ASN A N 1
ATOM 1414 C CA . ASN A 1 176 ? 13.051 -1.210 -12.429 1.00 95.88 176 ASN A CA 1
ATOM 1415 C C . ASN A 1 176 ? 13.250 -0.854 -13.913 1.00 95.88 176 ASN A C 1
ATOM 1417 O O . ASN A 1 176 ? 13.948 0.105 -14.236 1.00 95.88 176 ASN A O 1
ATOM 1421 N N . SER A 1 177 ? 12.626 -1.600 -14.831 1.00 95.69 177 SER A N 1
ATOM 1422 C CA . SER A 1 177 ? 12.620 -1.275 -16.266 1.00 95.69 177 SER A CA 1
ATOM 1423 C C . SER A 1 177 ? 11.773 -0.042 -16.610 1.00 95.69 177 SER A C 1
ATOM 1425 O O . SER A 1 177 ? 12.000 0.579 -17.649 1.00 95.69 177 SER A O 1
ATOM 1427 N N . TYR A 1 178 ? 10.831 0.334 -15.740 1.00 96.19 178 TYR A N 1
ATOM 1428 C CA . TYR A 1 178 ? 9.960 1.497 -15.909 1.00 96.19 178 TYR A CA 1
ATOM 1429 C C . TYR A 1 178 ? 10.346 2.662 -14.992 1.00 96.19 178 TYR A C 1
ATOM 1431 O O . TYR A 1 178 ? 10.306 3.815 -15.420 1.00 96.19 178 TYR A O 1
ATOM 1439 N N . ALA A 1 179 ? 10.687 2.374 -13.733 1.00 95.88 179 ALA A N 1
ATOM 1440 C CA . ALA A 1 179 ? 10.835 3.368 -12.672 1.00 95.88 179 ALA A CA 1
ATOM 1441 C C . ALA A 1 179 ? 12.042 3.066 -11.776 1.00 95.88 179 ALA A C 1
ATOM 1443 O O . ALA A 1 179 ? 12.415 1.917 -11.595 1.00 95.88 179 ALA A O 1
ATOM 1444 N N . HIS A 1 180 ? 12.616 4.094 -11.156 1.00 94.81 180 HIS A N 1
ATOM 1445 C CA . HIS A 1 180 ? 13.587 3.926 -10.075 1.00 94.81 180 HIS A CA 1
ATOM 1446 C C . HIS A 1 180 ? 12.886 3.623 -8.741 1.00 94.81 180 HIS A C 1
ATOM 1448 O O . HIS A 1 180 ? 13.268 2.694 -8.039 1.00 94.81 180 HIS A O 1
ATOM 1454 N N . GLY A 1 181 ? 11.823 4.365 -8.420 1.00 94.31 181 GLY A N 1
ATOM 1455 C CA . GLY A 1 181 ? 10.947 4.107 -7.276 1.00 94.31 181 GLY A CA 1
ATOM 1456 C C . GLY A 1 181 ? 9.479 4.200 -7.680 1.00 94.31 181 GLY A C 1
ATOM 1457 O O . GLY A 1 181 ? 9.137 4.965 -8.582 1.00 94.31 181 GLY A O 1
ATOM 1458 N N . LEU A 1 182 ? 8.614 3.439 -7.011 1.00 95.19 182 LEU A N 1
ATOM 1459 C CA . LEU A 1 182 ? 7.168 3.423 -7.243 1.00 95.19 182 LEU A CA 1
ATOM 1460 C C . LEU A 1 182 ? 6.469 3.586 -5.897 1.00 95.19 182 LEU A C 1
ATOM 1462 O O . LEU A 1 182 ? 6.637 2.735 -5.039 1.00 95.19 182 LEU A O 1
ATOM 1466 N N . VAL A 1 183 ? 5.786 4.707 -5.680 1.00 93.62 183 VAL A N 1
ATOM 1467 C CA . VAL A 1 183 ? 5.434 5.180 -4.329 1.00 93.62 183 VAL A CA 1
ATOM 1468 C C . VAL A 1 183 ? 3.974 4.941 -3.998 1.00 93.62 183 VAL A C 1
ATOM 1470 O O . VAL A 1 183 ? 3.654 4.609 -2.862 1.00 93.62 183 VAL A O 1
ATOM 1473 N N . ASP A 1 184 ? 3.098 5.149 -4.972 1.00 94.19 184 ASP A N 1
ATOM 1474 C CA . ASP A 1 184 ? 1.663 5.210 -4.738 1.00 94.19 184 ASP A CA 1
ATOM 1475 C C . ASP A 1 184 ? 0.897 4.836 -6.011 1.00 94.19 184 ASP A C 1
ATOM 1477 O O . ASP A 1 184 ? 1.474 4.728 -7.098 1.00 94.19 184 ASP A O 1
ATOM 1481 N N . GLY A 1 185 ? -0.410 4.655 -5.898 1.00 94.50 185 GLY A N 1
ATOM 1482 C CA . GLY A 1 185 ? -1.265 4.301 -7.012 1.00 94.50 185 GLY A CA 1
ATOM 1483 C C . GLY A 1 185 ? -2.735 4.236 -6.637 1.00 94.50 185 GLY A C 1
ATOM 1484 O O . GLY A 1 185 ? -3.127 4.194 -5.472 1.00 94.50 185 GLY A O 1
ATOM 1485 N N . TRP A 1 186 ? -3.566 4.204 -7.667 1.00 93.31 186 TRP A N 1
ATOM 1486 C CA . TRP A 1 186 ? -5.008 4.137 -7.533 1.00 93.31 186 TRP A CA 1
ATOM 1487 C C . TRP A 1 186 ? -5.594 3.252 -8.624 1.00 93.31 186 TRP A C 1
ATOM 1489 O O . TRP A 1 186 ? -5.376 3.486 -9.816 1.00 93.31 186 TRP A O 1
ATOM 1499 N N . PHE A 1 187 ? -6.352 2.243 -8.207 1.00 95.06 187 PHE A N 1
ATOM 1500 C CA . PHE A 1 187 ? -7.058 1.338 -9.102 1.00 95.06 187 PHE A CA 1
ATOM 1501 C C . PHE A 1 187 ? -8.548 1.666 -9.106 1.00 95.06 187 PHE A C 1
AT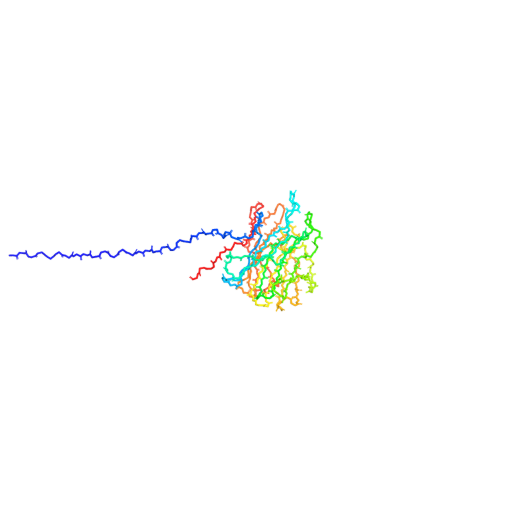OM 1503 O O . PHE A 1 187 ? -9.207 1.684 -8.072 1.00 95.06 187 PHE A O 1
ATOM 1510 N N . PHE A 1 188 ? -9.074 1.932 -10.300 1.00 92.94 188 PHE A N 1
ATOM 1511 C CA . PHE A 1 188 ? -10.484 2.250 -10.538 1.00 92.94 188 PHE A CA 1
ATOM 1512 C C . PHE A 1 188 ? -11.338 0.985 -10.688 1.00 92.94 188 PHE A C 1
ATOM 1514 O O . PHE A 1 188 ? -12.561 1.032 -10.595 1.00 92.94 188 PHE A O 1
ATOM 1521 N N . SER A 1 189 ? -10.695 -0.143 -10.983 1.00 96.50 189 SER A N 1
ATOM 1522 C CA . SER A 1 189 ? -11.292 -1.473 -11.054 1.00 96.50 189 SER A CA 1
ATOM 1523 C C . SER A 1 189 ? -10.224 -2.526 -10.775 1.00 96.50 189 SER A C 1
ATOM 1525 O O . SER A 1 189 ? -9.039 -2.201 -10.686 1.00 96.50 189 SER A O 1
ATOM 1527 N N . LYS A 1 190 ? -10.627 -3.799 -10.701 1.00 97.00 190 LYS A N 1
ATOM 1528 C CA . LYS A 1 190 ? -9.705 -4.919 -10.466 1.00 97.00 190 LYS A CA 1
ATOM 1529 C C . LYS A 1 190 ? -8.583 -5.057 -11.497 1.00 97.00 190 LYS A C 1
ATOM 1531 O O . LYS A 1 190 ? -7.624 -5.744 -11.200 1.00 97.00 190 LYS A O 1
ATOM 1536 N N . ASP A 1 191 ? -8.702 -4.441 -12.677 1.00 97.81 191 ASP A N 1
ATOM 1537 C CA . ASP A 1 191 ? -7.696 -4.561 -13.740 1.00 97.81 191 ASP A CA 1
ATOM 1538 C C . ASP A 1 191 ? -7.212 -3.200 -14.274 1.00 97.81 191 ASP A C 1
ATOM 1540 O O . ASP A 1 191 ? -6.269 -3.140 -15.052 1.00 97.81 191 ASP A O 1
ATOM 1544 N N . THR A 1 192 ? -7.828 -2.077 -13.892 1.00 98.25 192 THR A N 1
ATOM 1545 C CA . THR A 1 192 ? -7.473 -0.754 -14.438 1.00 98.25 192 THR A CA 1
ATOM 1546 C C . THR A 1 192 ? -7.052 0.199 -13.337 1.00 98.25 192 THR A C 1
ATOM 1548 O O . THR A 1 192 ? -7.830 0.492 -12.428 1.00 98.25 192 THR A O 1
ATOM 1551 N N . GLY A 1 193 ? -5.845 0.742 -13.461 1.00 97.44 193 GLY A N 1
ATOM 1552 C CA . GLY A 1 193 ? -5.281 1.639 -12.464 1.00 97.44 193 GLY A CA 1
ATOM 1553 C C . GLY A 1 193 ? -4.104 2.449 -12.973 1.00 97.44 193 GLY A C 1
ATOM 1554 O O . GLY A 1 193 ? -3.605 2.255 -14.086 1.00 97.44 193 GLY A O 1
ATOM 1555 N N . ILE A 1 194 ? -3.674 3.373 -12.126 1.00 97.44 194 ILE A N 1
ATOM 1556 C CA . ILE A 1 194 ? -2.462 4.163 -12.294 1.00 97.44 194 ILE A CA 1
ATOM 1557 C C . ILE A 1 194 ? -1.533 3.933 -11.112 1.00 97.44 194 ILE A C 1
ATOM 1559 O O . ILE A 1 194 ? -1.979 3.746 -9.983 1.00 97.44 194 ILE A O 1
ATOM 1563 N N . VAL A 1 195 ? -0.238 3.999 -11.376 1.00 97.19 195 VAL A N 1
ATOM 1564 C CA . VAL A 1 195 ? 0.800 4.026 -10.346 1.00 97.19 195 VAL A CA 1
ATOM 1565 C C . VAL A 1 195 ? 1.739 5.180 -10.636 1.00 97.19 195 VAL A C 1
ATOM 1567 O O . VAL A 1 195 ? 1.958 5.556 -11.793 1.00 97.19 195 VAL A O 1
ATOM 1570 N N . VAL A 1 196 ? 2.276 5.761 -9.575 1.00 96.44 196 VAL A N 1
ATOM 1571 C CA . VAL A 1 196 ? 3.144 6.926 -9.641 1.00 96.44 196 VAL A CA 1
ATOM 1572 C C . VAL A 1 196 ? 4.462 6.651 -8.945 1.00 96.44 196 VAL A C 1
ATOM 1574 O O . VAL A 1 196 ? 4.559 5.899 -7.973 1.00 96.44 196 VAL A O 1
ATOM 1577 N N . GLY A 1 197 ? 5.509 7.261 -9.471 1.00 95.25 197 GLY A N 1
ATOM 1578 C CA . GLY A 1 197 ? 6.862 7.017 -9.022 1.00 95.25 197 GLY A CA 1
ATOM 1579 C C . GLY A 1 197 ? 7.829 8.040 -9.576 1.00 95.25 197 GLY A C 1
ATOM 1580 O O . GLY A 1 197 ? 7.458 9.172 -9.894 1.00 95.25 197 GLY A O 1
ATOM 1581 N N . ASN A 1 198 ? 9.083 7.629 -9.699 1.00 94.81 198 ASN A N 1
ATOM 1582 C CA . ASN A 1 198 ? 10.132 8.467 -10.248 1.00 94.81 198 ASN A CA 1
ATOM 1583 C C . ASN A 1 198 ? 11.063 7.710 -11.195 1.00 94.81 198 ASN A C 1
ATOM 1585 O O . ASN A 1 198 ? 11.208 6.493 -11.107 1.00 94.81 198 ASN A O 1
ATOM 1589 N N . VAL A 1 199 ? 11.699 8.453 -12.099 1.00 94.62 199 VAL A N 1
ATOM 1590 C CA . VAL A 1 199 ? 12.659 7.942 -13.084 1.00 94.62 199 VAL A CA 1
ATOM 1591 C C . VAL A 1 199 ? 13.806 8.934 -13.298 1.00 94.62 199 VAL A C 1
ATOM 1593 O O . VAL A 1 199 ? 13.632 10.142 -13.140 1.00 94.62 199 VAL A O 1
ATOM 1596 N N . GLY A 1 200 ? 14.973 8.425 -13.700 1.00 90.50 200 GLY A N 1
ATOM 1597 C CA . GLY A 1 200 ? 16.140 9.232 -14.065 1.00 90.50 200 GLY A CA 1
ATOM 1598 C C . GLY A 1 200 ? 16.975 9.734 -12.881 1.00 90.50 200 GLY A C 1
ATOM 1599 O O . GLY A 1 200 ? 16.652 9.510 -11.718 1.00 90.50 200 GLY A O 1
ATOM 1600 N N . SER A 1 201 ? 18.081 10.407 -13.204 1.00 88.62 201 SER A N 1
ATOM 1601 C CA . SER A 1 201 ? 18.967 11.078 -12.248 1.00 88.62 201 SER A CA 1
ATOM 1602 C C . SER A 1 201 ? 19.420 12.419 -12.845 1.00 88.62 201 SER A C 1
ATOM 1604 O O . SER A 1 201 ? 20.117 12.408 -13.864 1.00 88.62 201 SER A O 1
ATOM 1606 N N . PRO A 1 202 ? 19.007 13.575 -12.288 1.00 88.06 202 PRO A N 1
ATOM 1607 C CA . PRO A 1 202 ? 18.109 13.742 -11.137 1.00 88.06 202 PRO A CA 1
ATOM 1608 C C . PRO A 1 202 ? 16.700 13.183 -11.393 1.00 88.06 202 PRO A C 1
ATOM 1610 O O . PRO A 1 202 ? 16.256 13.111 -12.541 1.00 88.06 202 PRO A O 1
ATOM 1613 N N . SER A 1 203 ? 16.020 12.761 -10.323 1.00 90.94 203 SER A N 1
ATOM 1614 C CA . SER A 1 203 ? 14.720 12.091 -10.418 1.00 90.94 203 SER A CA 1
ATOM 1615 C C . SER A 1 203 ? 13.639 13.025 -10.962 1.00 90.94 203 SER A C 1
ATOM 1617 O O . SER A 1 203 ? 13.633 14.221 -10.678 1.00 90.94 203 SER A O 1
ATOM 1619 N N . LYS A 1 204 ? 12.714 12.481 -11.751 1.00 93.25 204 LYS A N 1
ATOM 1620 C CA . LYS A 1 204 ? 11.520 13.169 -12.265 1.00 93.25 204 LYS A CA 1
ATOM 1621 C C . LYS A 1 204 ? 10.291 12.311 -12.009 1.00 93.25 204 LYS A C 1
ATOM 1623 O O . LYS A 1 204 ? 10.418 11.087 -11.970 1.00 93.25 204 LYS A O 1
ATOM 1628 N N . THR A 1 205 ? 9.120 12.931 -11.876 1.00 94.88 205 THR A N 1
ATOM 1629 C CA . THR A 1 205 ? 7.852 12.204 -11.714 1.00 94.88 205 THR A CA 1
ATOM 1630 C C . THR A 1 205 ? 7.589 11.273 -12.897 1.00 94.88 205 THR A C 1
ATOM 1632 O O . THR A 1 205 ? 7.878 11.604 -14.047 1.00 94.88 205 THR A O 1
ATOM 1635 N N . LEU A 1 206 ? 7.010 10.112 -12.615 1.00 95.81 206 LEU A N 1
ATOM 1636 C CA . LEU A 1 206 ? 6.534 9.150 -13.600 1.00 95.81 206 LEU A CA 1
ATOM 1637 C C . LEU A 1 206 ? 5.104 8.737 -13.247 1.00 95.81 206 LEU A C 1
ATOM 1639 O O . LEU A 1 206 ? 4.823 8.434 -12.088 1.00 95.81 206 LEU A O 1
ATOM 1643 N N . ILE A 1 207 ? 4.228 8.677 -14.250 1.00 97.31 207 ILE A N 1
ATOM 1644 C CA . ILE A 1 207 ? 2.890 8.085 -14.145 1.00 97.31 207 ILE A CA 1
ATOM 1645 C C . ILE A 1 207 ? 2.800 6.932 -15.141 1.00 97.31 207 ILE A C 1
ATOM 1647 O O . ILE A 1 207 ? 2.985 7.128 -16.348 1.00 97.31 207 ILE A O 1
ATOM 1651 N N . LEU A 1 208 ? 2.478 5.744 -14.637 1.00 98.38 208 LEU A N 1
ATOM 1652 C CA . LEU A 1 208 ? 2.183 4.556 -15.431 1.00 98.38 208 LEU A CA 1
ATOM 1653 C C . LEU A 1 208 ? 0.702 4.199 -15.292 1.00 98.38 208 LEU A C 1
ATOM 1655 O O . LEU A 1 208 ? 0.085 4.468 -14.264 1.00 98.38 208 LEU A O 1
ATOM 1659 N N . SER A 1 209 ? 0.139 3.554 -16.309 1.00 98.38 209 SER A N 1
ATOM 1660 C CA . SER A 1 209 ? -1.198 2.956 -16.245 1.00 98.38 209 SER A CA 1
ATOM 1661 C C . SER A 1 209 ? -1.183 1.503 -16.690 1.00 98.38 209 SER A C 1
ATOM 1663 O O . SER A 1 209 ? -0.410 1.149 -17.582 1.00 98.38 209 SER A O 1
ATOM 1665 N N . THR A 1 210 ? -2.114 0.721 -16.161 1.00 98.62 210 THR A N 1
ATOM 1666 C CA . THR A 1 210 ? -2.408 -0.654 -16.576 1.00 98.62 210 THR A CA 1
ATOM 1667 C C . THR A 1 210 ? -3.905 -0.810 -16.868 1.00 98.62 210 THR A C 1
ATOM 1669 O O . THR A 1 210 ? -4.725 -0.061 -16.329 1.00 98.62 210 THR A O 1
ATOM 1672 N N . TYR A 1 211 ? -4.243 -1.770 -17.732 1.00 98.44 211 TYR A N 1
ATOM 1673 C CA . TYR A 1 211 ? -5.618 -2.200 -18.037 1.00 98.44 211 TYR A CA 1
ATOM 1674 C C . TYR A 1 211 ? -5.816 -3.715 -17.866 1.00 98.44 211 TYR A C 1
ATOM 1676 O O . TYR A 1 211 ? -6.888 -4.231 -18.170 1.00 98.44 211 TYR A O 1
ATOM 1684 N N . ASP A 1 212 ? -4.784 -4.417 -17.398 1.00 98.19 212 ASP A N 1
ATOM 1685 C CA . ASP A 1 212 ? -4.734 -5.863 -17.168 1.00 98.19 212 ASP A CA 1
ATOM 1686 C C . ASP A 1 212 ? -4.274 -6.190 -15.735 1.00 98.19 212 ASP A C 1
ATOM 1688 O O . ASP A 1 212 ? -3.763 -7.261 -15.431 1.00 98.19 212 ASP A O 1
ATOM 1692 N N . GLY A 1 213 ? -4.467 -5.247 -14.814 1.00 97.31 213 GLY A N 1
ATOM 1693 C CA . GLY A 1 213 ? -4.230 -5.452 -13.394 1.00 97.31 213 GLY A CA 1
ATOM 1694 C C . GLY A 1 213 ? -2.757 -5.575 -13.028 1.00 97.31 213 GLY A C 1
ATOM 1695 O O . GLY A 1 213 ? -2.461 -6.241 -12.034 1.00 97.31 213 GLY A O 1
ATOM 1696 N N . GLY A 1 214 ? -1.880 -4.937 -13.803 1.00 97.44 214 GLY A N 1
ATOM 1697 C CA . GLY A 1 214 ? -0.443 -4.833 -13.567 1.00 97.44 214 GLY A CA 1
ATOM 1698 C C . GLY A 1 214 ? 0.418 -5.827 -14.345 1.00 97.44 214 GLY A C 1
ATOM 1699 O O . GLY A 1 214 ? 1.631 -5.844 -14.127 1.00 97.44 214 GLY A O 1
ATOM 1700 N N . ASP A 1 215 ? -0.177 -6.609 -15.249 1.00 96.81 215 ASP A N 1
ATOM 1701 C CA . ASP A 1 215 ? 0.553 -7.545 -16.113 1.00 96.81 215 ASP A CA 1
ATOM 1702 C C . ASP A 1 215 ? 1.343 -6.793 -17.201 1.00 96.81 215 ASP A C 1
ATOM 1704 O O . ASP A 1 215 ? 2.455 -7.187 -17.565 1.00 96.81 215 ASP A O 1
ATOM 1708 N N . SER A 1 216 ? 0.818 -5.660 -17.678 1.00 97.81 216 SER A N 1
ATOM 1709 C CA . SER A 1 216 ? 1.520 -4.724 -18.552 1.00 97.81 216 SER A CA 1
ATOM 1710 C C . SER A 1 216 ? 1.286 -3.260 -18.166 1.00 97.81 216 SER A C 1
ATOM 1712 O O . SER A 1 216 ? 0.291 -2.890 -17.532 1.00 97.81 216 SER A O 1
ATOM 1714 N N . TRP A 1 217 ? 2.239 -2.406 -18.556 1.00 98.50 217 TRP A N 1
ATOM 1715 C CA . TRP A 1 217 ? 2.274 -0.998 -18.164 1.00 98.50 217 TRP A CA 1
ATOM 1716 C C . TRP A 1 217 ? 2.544 -0.076 -19.348 1.00 98.50 217 TRP A C 1
ATOM 1718 O O . TRP A 1 217 ? 3.371 -0.350 -20.216 1.00 98.50 217 TRP A O 1
ATOM 1728 N N . GLN A 1 218 ? 1.860 1.066 -19.353 1.00 98.50 218 GLN A N 1
ATOM 1729 C CA . GLN A 1 218 ? 2.051 2.144 -20.319 1.00 98.50 218 GLN A CA 1
ATOM 1730 C C . GLN A 1 218 ? 2.489 3.417 -19.599 1.00 98.50 218 GLN A C 1
ATOM 1732 O O . GLN A 1 218 ? 1.839 3.839 -18.642 1.00 98.50 218 GLN A O 1
ATOM 1737 N N . VAL A 1 219 ? 3.548 4.065 -20.090 1.00 98.00 219 VAL A N 1
ATOM 1738 C CA . VAL A 1 219 ? 3.945 5.397 -19.615 1.00 98.00 219 VAL A CA 1
ATOM 1739 C C . VAL A 1 219 ? 2.902 6.414 -20.066 1.00 98.00 219 VAL A C 1
ATOM 1741 O O . VAL A 1 219 ? 2.644 6.569 -21.260 1.00 98.00 219 VAL A O 1
ATOM 1744 N N . ARG A 1 220 ? 2.298 7.115 -19.107 1.00 97.56 220 ARG A N 1
ATOM 1745 C CA . ARG A 1 220 ? 1.325 8.186 -19.360 1.00 97.56 220 ARG A CA 1
ATOM 1746 C C . ARG A 1 220 ? 1.937 9.565 -19.240 1.00 97.56 220 ARG A C 1
ATOM 1748 O O . ARG A 1 220 ? 1.548 10.466 -19.977 1.00 97.56 220 ARG A O 1
ATOM 1755 N N . HIS A 1 221 ? 2.889 9.723 -18.332 1.00 95.94 221 HIS A N 1
ATOM 1756 C CA . HIS A 1 221 ? 3.553 10.993 -18.113 1.00 95.94 221 HIS A CA 1
ATOM 1757 C C . HIS A 1 221 ? 4.952 10.783 -17.543 1.00 95.94 221 HIS A C 1
ATOM 1759 O O . HIS A 1 221 ? 5.140 9.954 -16.655 1.00 95.94 221 HIS A O 1
ATOM 1765 N N . THR A 1 222 ? 5.891 11.598 -18.014 1.00 95.88 222 THR A N 1
ATOM 1766 C CA . THR A 1 222 ? 7.193 11.798 -17.382 1.00 95.88 222 THR A CA 1
ATOM 1767 C C . THR A 1 222 ? 7.359 13.293 -17.157 1.00 95.88 222 THR A C 1
ATOM 1769 O O . THR A 1 222 ? 7.272 14.072 -18.111 1.00 95.88 222 THR A O 1
ATOM 1772 N N . GLY A 1 223 ? 7.595 13.677 -15.905 1.00 91.81 223 GLY A N 1
ATOM 1773 C CA . GLY A 1 223 ? 7.801 15.062 -15.507 1.00 91.81 223 GLY A CA 1
ATOM 1774 C C . GLY A 1 223 ? 8.997 15.672 -16.230 1.00 91.81 223 GLY A C 1
ATOM 1775 O O . GLY A 1 223 ? 9.957 14.987 -16.599 1.00 91.81 223 GLY A O 1
ATOM 1776 N N . ASN A 1 224 ? 8.951 16.982 -16.442 1.00 92.94 224 ASN A N 1
ATOM 1777 C CA . ASN A 1 224 ? 10.070 17.749 -16.991 1.00 92.94 224 ASN A CA 1
ATOM 1778 C C . ASN A 1 224 ? 10.850 18.506 -15.902 1.00 92.94 224 ASN A C 1
ATOM 1780 O O . ASN A 1 224 ? 11.921 19.039 -16.198 1.00 92.94 224 ASN A O 1
ATOM 1784 N N . VAL A 1 225 ? 10.359 18.494 -14.658 1.00 91.25 225 VAL A N 1
ATOM 1785 C CA . VAL A 1 225 ? 10.977 19.133 -13.496 1.00 91.25 225 VAL A CA 1
ATOM 1786 C C . VAL A 1 225 ? 11.763 18.107 -12.682 1.00 91.25 225 VAL A C 1
ATOM 1788 O O . VAL A 1 225 ? 11.313 16.990 -12.429 1.00 91.25 225 VAL A O 1
ATOM 1791 N N . ASN A 1 226 ? 12.968 18.494 -12.271 1.00 90.00 226 ASN A N 1
ATOM 1792 C CA . ASN A 1 226 ? 13.793 17.679 -11.386 1.00 90.00 226 ASN A CA 1
ATOM 1793 C C . ASN A 1 226 ? 13.222 17.711 -9.964 1.00 90.00 226 ASN A C 1
ATOM 1795 O O . ASN A 1 226 ? 12.859 18.777 -9.470 1.00 90.00 226 ASN A O 1
ATOM 1799 N N . TYR A 1 227 ? 13.221 16.559 -9.298 1.00 84.06 227 TYR A N 1
ATOM 1800 C CA . TYR A 1 227 ? 12.721 16.344 -7.938 1.00 84.06 227 TYR A CA 1
ATOM 1801 C C . TYR A 1 227 ? 11.220 16.608 -7.756 1.00 84.06 227 TYR A C 1
ATOM 1803 O O . TYR A 1 227 ? 10.749 16.791 -6.636 1.00 84.06 227 TYR A O 1
ATOM 1811 N N . GLU A 1 228 ? 10.459 16.596 -8.849 1.00 81.12 228 GLU A N 1
ATOM 1812 C CA . GLU A 1 228 ? 9.001 16.572 -8.800 1.00 81.12 228 GLU A CA 1
ATOM 1813 C C . GLU A 1 228 ? 8.527 15.218 -8.255 1.00 81.12 228 GLU A C 1
ATOM 1815 O O . GLU A 1 228 ? 8.972 14.168 -8.734 1.00 81.12 228 GLU A O 1
ATOM 1820 N N . GLY A 1 229 ? 7.626 15.241 -7.270 1.00 73.62 229 GLY A N 1
ATOM 1821 C CA . GLY A 1 229 ? 6.998 14.052 -6.698 1.00 73.62 229 GLY A CA 1
ATOM 1822 C C . GLY A 1 229 ? 5.503 13.991 -7.004 1.00 73.62 229 GLY A C 1
ATOM 1823 O O . GLY A 1 229 ? 4.848 15.021 -7.147 1.00 73.62 229 GLY A O 1
ATOM 1824 N N . ALA A 1 230 ? 4.963 12.775 -7.041 1.00 74.75 230 ALA A N 1
ATOM 1825 C CA . ALA A 1 230 ? 3.535 12.509 -7.157 1.00 74.75 230 ALA A CA 1
ATOM 1826 C C . ALA A 1 230 ? 3.094 11.539 -6.056 1.00 74.75 230 ALA A C 1
ATOM 1828 O O . ALA A 1 230 ? 3.838 10.633 -5.680 1.00 74.75 230 ALA A O 1
ATOM 1829 N N . GLY A 1 231 ? 1.880 11.738 -5.555 1.00 70.50 231 GLY A N 1
ATOM 1830 C CA . GLY A 1 231 ? 1.240 10.899 -4.549 1.00 70.50 231 GLY A CA 1
ATOM 1831 C C . GLY A 1 231 ? -0.269 11.112 -4.572 1.00 70.50 231 GLY A C 1
ATOM 1832 O O . GLY A 1 231 ? -0.765 12.052 -5.201 1.00 70.50 231 GLY A O 1
ATOM 1833 N N . ARG A 1 232 ? -1.006 10.227 -3.912 1.00 63.16 232 ARG A N 1
ATOM 1834 C CA . ARG A 1 232 ? -2.450 10.321 -3.754 1.00 63.16 232 ARG A CA 1
ATOM 1835 C C . ARG A 1 232 ? -2.780 11.345 -2.673 1.00 63.16 232 ARG A C 1
ATOM 1837 O O . ARG A 1 232 ? -2.194 11.351 -1.595 1.00 63.16 232 ARG A O 1
ATOM 1844 N N . SER A 1 233 ? -3.774 12.184 -2.944 1.00 57.12 233 SER A N 1
ATOM 1845 C CA . SER A 1 233 ? -4.479 12.931 -1.906 1.00 57.12 233 SER A CA 1
ATOM 1846 C C . SER A 1 233 ? -5.828 12.270 -1.631 1.00 57.12 233 SER A C 1
ATOM 1848 O O . SER A 1 233 ? -6.518 11.802 -2.543 1.00 57.12 233 SER A O 1
ATOM 1850 N N . LEU A 1 234 ? -6.212 12.210 -0.356 1.00 48.75 234 LEU A N 1
ATOM 1851 C CA . LEU A 1 234 ? -7.563 11.829 0.037 1.00 48.75 234 LEU A CA 1
ATOM 1852 C C . LEU A 1 234 ? -8.508 12.956 -0.383 1.00 48.75 234 LEU A C 1
ATOM 1854 O O . LEU A 1 234 ? -8.558 14.009 0.246 1.00 48.75 234 LEU A O 1
ATOM 1858 N N . SER A 1 235 ? -9.244 12.739 -1.466 1.00 40.28 235 SER A N 1
ATOM 1859 C CA . SER A 1 235 ? -10.468 13.480 -1.751 1.00 40.28 235 SER A CA 1
ATOM 1860 C C . SER A 1 235 ? -11.628 12.526 -1.507 1.00 40.28 235 SER A C 1
ATOM 1862 O O . SER A 1 235 ? -11.639 11.406 -2.023 1.00 40.28 235 SER A O 1
ATOM 1864 N N . LEU A 1 236 ? -12.568 12.926 -0.650 1.00 33.16 236 LEU A N 1
ATOM 1865 C CA . LEU A 1 236 ? -13.842 12.221 -0.560 1.00 33.16 236 LEU A CA 1
ATOM 1866 C C . LEU A 1 236 ? -14.525 12.361 -1.929 1.00 33.16 236 LEU A C 1
ATOM 1868 O O . LEU A 1 236 ? -14.538 13.476 -2.460 1.00 33.16 236 LEU A O 1
ATOM 1872 N N . PRO A 1 237 ? -15.063 11.283 -2.522 1.00 35.88 237 PRO A N 1
ATOM 1873 C CA . PRO A 1 237 ? -15.916 11.438 -3.687 1.00 35.88 237 PRO A CA 1
ATOM 1874 C C . PRO A 1 237 ? -17.110 12.317 -3.300 1.00 35.88 237 PRO A C 1
ATOM 1876 O O . PRO A 1 237 ? -17.661 12.179 -2.205 1.00 35.88 237 PRO A O 1
ATOM 1879 N N . GLU A 1 238 ? -17.477 13.244 -4.184 1.00 37.00 238 GLU A N 1
ATOM 1880 C CA . GLU A 1 238 ? -18.745 13.965 -4.087 1.00 37.00 238 GLU A CA 1
ATOM 1881 C C . GLU A 1 238 ? -19.874 12.919 -3.985 1.00 37.00 238 GLU A C 1
ATOM 1883 O O . GLU A 1 238 ? -19.972 12.039 -4.844 1.00 37.00 238 GLU A O 1
ATOM 1888 N N . MET A 1 239 ? -20.644 12.954 -2.888 1.00 35.53 239 MET A N 1
ATOM 1889 C CA . MET A 1 239 ? -21.842 12.120 -2.693 1.00 35.53 239 MET A CA 1
ATOM 1890 C C . MET A 1 239 ? -23.025 12.667 -3.483 1.00 35.53 239 MET A C 1
ATOM 1892 O O . MET A 1 239 ? -23.205 13.907 -3.467 1.00 35.53 239 MET A O 1
#